Protein AF-A0AAN8UAF3-F1 (afdb_monomer)

Secondary structure (DSSP, 8-state):
-PPP--HHHHHHHHHHHHHT-TT-HHHHHHHHHHHHHHHHHHHHHHHHHHHHHHH-HHHHHHHHHHHHHHH-TTPPPPHHHHTTS-TT-S-TTS----GGGTHHHHHHHHHHHHHHHHHHHHHHHHHHHHHHHHHHHH------S---PPPBTTTBTGGGSTT-TTTHHHHHHHHS-SEEEEEETTEEEEEE--HHHHHHHHHHSHHHHHS----HHHHTTSHHHH-TTT--S---SS------PPP--

Radius of gyration: 40.62 Å; Cα contacts (8 Å, |Δi|>4): 113; chains: 1; bounding box: 78×61×96 Å

Structure (mmCIF, N/CA/C/O backbone):
data_AF-A0AAN8UAF3-F1
#
_entry.id   AF-A0AAN8UAF3-F1
#
loop_
_atom_site.group_PDB
_atom_site.id
_atom_site.type_symbol
_atom_site.label_atom_id
_atom_site.label_alt_id
_atom_site.label_comp_id
_atom_site.label_asym_id
_atom_site.label_entity_id
_atom_site.label_seq_id
_atom_site.pdbx_PDB_ins_code
_atom_site.Cartn_x
_atom_site.Cartn_y
_atom_site.Cartn_z
_atom_site.occupancy
_atom_site.B_iso_or_equiv
_atom_site.auth_seq_id
_atom_site.auth_comp_id
_atom_site.auth_asym_id
_atom_site.auth_atom_id
_atom_site.pdbx_PDB_model_num
ATOM 1 N N . MET A 1 1 ? 43.082 -20.720 -29.855 1.00 36.19 1 MET A N 1
ATOM 2 C CA . MET A 1 1 ? 41.680 -20.775 -29.401 1.00 36.19 1 MET A CA 1
ATOM 3 C C . MET A 1 1 ? 41.670 -20.261 -27.975 1.00 36.19 1 MET A C 1
ATOM 5 O O . MET A 1 1 ? 42.058 -21.000 -27.083 1.00 36.19 1 MET A O 1
ATOM 9 N N . GLY A 1 2 ? 41.412 -18.966 -27.787 1.00 46.00 2 GLY A N 1
ATOM 10 C CA . GLY A 1 2 ? 41.203 -18.402 -26.454 1.00 46.00 2 GLY A CA 1
ATOM 11 C C . GLY A 1 2 ? 39.724 -18.543 -26.127 1.00 46.00 2 GLY A C 1
ATOM 12 O O . GLY A 1 2 ? 38.902 -18.128 -26.938 1.00 46.00 2 GLY A O 1
ATOM 13 N N . GLU A 1 3 ? 39.386 -19.185 -25.011 1.00 53.12 3 GLU A N 1
ATOM 14 C CA . GLU A 1 3 ? 38.015 -19.160 -24.503 1.00 53.12 3 GLU A CA 1
ATOM 15 C C . GLU A 1 3 ? 37.634 -17.704 -24.226 1.00 53.12 3 GLU A C 1
ATOM 17 O O . GLU A 1 3 ? 38.345 -17.000 -23.504 1.00 53.12 3 GLU A O 1
ATOM 22 N N . ALA A 1 4 ? 36.533 -17.247 -24.824 1.00 60.28 4 ALA A N 1
ATOM 23 C CA . ALA A 1 4 ? 35.939 -15.967 -24.479 1.00 60.28 4 ALA A CA 1
ATOM 24 C C . ALA A 1 4 ? 35.586 -16.000 -22.986 1.00 60.28 4 ALA A C 1
ATOM 26 O O . ALA A 1 4 ? 34.808 -16.844 -22.533 1.00 60.28 4 ALA A O 1
ATOM 27 N N . VAL A 1 5 ? 36.209 -15.123 -22.201 1.00 71.31 5 VAL A N 1
ATOM 28 C CA . VAL A 1 5 ? 35.919 -15.025 -20.774 1.00 71.31 5 VAL A CA 1
ATOM 29 C C . VAL A 1 5 ? 34.556 -14.356 -20.644 1.00 71.31 5 VAL A C 1
ATOM 31 O O . VAL A 1 5 ? 34.407 -13.177 -20.941 1.00 71.31 5 VAL A O 1
ATOM 34 N N . ASP A 1 6 ? 33.557 -15.107 -20.183 1.00 75.88 6 ASP A N 1
ATOM 35 C CA . ASP A 1 6 ? 32.218 -14.600 -19.869 1.00 75.88 6 ASP A CA 1
ATOM 36 C C . ASP A 1 6 ? 32.263 -13.722 -18.602 1.00 75.88 6 ASP A C 1
ATOM 38 O O . ASP A 1 6 ? 31.909 -14.131 -17.489 1.00 75.88 6 ASP A O 1
ATOM 42 N N . ILE A 1 7 ? 32.771 -12.499 -18.777 1.00 77.31 7 ILE A N 1
ATOM 43 C CA . ILE A 1 7 ? 32.906 -11.480 -17.731 1.00 77.31 7 ILE A CA 1
ATOM 44 C C . ILE A 1 7 ? 31.521 -11.121 -17.179 1.00 77.31 7 ILE A C 1
ATOM 46 O O . ILE A 1 7 ? 31.355 -10.998 -15.965 1.00 77.31 7 ILE A O 1
ATOM 50 N N . GLY A 1 8 ? 30.513 -11.021 -18.051 1.00 75.69 8 GLY A N 1
ATOM 51 C CA . GLY A 1 8 ? 29.136 -10.704 -17.674 1.00 75.69 8 GLY A CA 1
ATOM 52 C C . GLY A 1 8 ? 28.544 -11.750 -16.732 1.00 75.69 8 GLY A C 1
ATOM 53 O O . GLY A 1 8 ? 28.091 -11.419 -15.634 1.00 75.69 8 GLY A O 1
ATOM 54 N N . GLY A 1 9 ? 28.626 -13.028 -17.095 1.00 79.94 9 GLY A N 1
ATOM 55 C CA . GLY A 1 9 ? 28.180 -14.112 -16.232 1.00 79.94 9 GLY A CA 1
ATOM 56 C C . GLY A 1 9 ? 29.029 -14.246 -14.969 1.00 79.94 9 GLY A C 1
ATOM 57 O O . GLY A 1 9 ? 28.492 -14.585 -13.917 1.00 79.94 9 GLY A O 1
ATOM 58 N N . ALA A 1 10 ? 30.334 -13.953 -15.010 1.00 82.69 10 ALA A N 1
ATOM 59 C CA . ALA A 1 10 ? 31.180 -13.948 -13.813 1.00 82.69 10 ALA A CA 1
ATOM 60 C C . ALA A 1 10 ? 30.754 -12.862 -12.810 1.00 82.69 10 ALA A C 1
ATOM 62 O O . ALA A 1 10 ? 30.617 -13.146 -11.615 1.00 82.69 10 ALA A O 1
ATOM 63 N N . ILE A 1 11 ? 30.473 -11.649 -13.289 1.00 81.81 11 ILE A N 1
ATOM 64 C CA . ILE A 1 11 ? 29.947 -10.545 -12.479 1.00 81.81 11 ILE A CA 1
ATOM 65 C C . ILE A 1 11 ? 28.562 -10.902 -11.939 1.00 81.81 11 ILE A C 1
ATOM 67 O O . ILE A 1 11 ? 28.333 -10.783 -10.737 1.00 81.81 11 ILE A O 1
ATOM 71 N N . PHE A 1 12 ? 27.668 -11.416 -12.785 1.00 81.19 12 PHE A N 1
ATOM 72 C CA . PHE A 1 12 ? 26.313 -11.795 -12.388 1.00 81.19 12 PHE A CA 1
ATOM 73 C C . PHE A 1 12 ? 26.309 -12.903 -11.327 1.00 81.19 12 PHE A C 1
ATOM 75 O O . PHE A 1 12 ? 25.653 -12.769 -10.297 1.00 81.19 12 PHE A O 1
ATOM 82 N N . ARG A 1 13 ? 27.110 -13.961 -11.510 1.00 83.00 13 ARG A N 1
ATOM 83 C CA . ARG A 1 13 ? 27.301 -15.033 -10.515 1.00 83.00 13 ARG A CA 1
ATOM 84 C C . ARG A 1 13 ? 27.842 -14.483 -9.195 1.00 83.00 13 ARG A C 1
ATOM 86 O O . ARG A 1 13 ? 27.350 -14.839 -8.127 1.00 83.00 13 ARG A O 1
ATOM 93 N N . THR A 1 14 ? 28.821 -13.582 -9.261 1.00 82.88 14 THR A N 1
ATOM 94 C CA . THR A 1 14 ? 29.396 -12.933 -8.073 1.00 82.88 14 THR A CA 1
ATOM 95 C C . THR A 1 14 ? 28.358 -12.070 -7.356 1.00 82.88 14 THR A C 1
ATOM 97 O O . THR A 1 14 ? 28.229 -12.145 -6.137 1.00 82.88 14 THR A O 1
ATOM 100 N N . MET A 1 15 ? 27.559 -11.305 -8.098 1.00 77.25 15 MET A N 1
ATOM 101 C CA . MET A 1 15 ? 26.466 -10.505 -7.551 1.00 77.25 15 MET A CA 1
ATOM 102 C C . MET A 1 15 ? 25.384 -11.378 -6.919 1.00 77.25 15 MET A C 1
ATOM 104 O O . MET A 1 15 ? 24.984 -11.096 -5.795 1.00 77.25 15 MET A O 1
ATOM 108 N N . LEU A 1 16 ? 24.959 -12.467 -7.564 1.00 81.81 16 LEU A N 1
ATOM 109 C CA . LEU A 1 16 ? 23.993 -13.407 -6.987 1.00 81.81 16 LEU A CA 1
ATOM 110 C C . LEU A 1 16 ? 24.492 -14.005 -5.665 1.00 81.81 16 LEU A C 1
ATOM 112 O O . LEU A 1 16 ? 23.736 -14.050 -4.695 1.00 81.81 16 LEU A O 1
ATOM 116 N N . ASN A 1 17 ? 25.775 -14.371 -5.594 1.00 82.50 17 ASN A N 1
ATOM 117 C CA . ASN A 1 17 ? 26.401 -14.862 -4.363 1.00 82.50 17 ASN A CA 1
ATOM 118 C C . ASN A 1 17 ? 26.431 -13.797 -3.250 1.00 82.50 17 ASN A C 1
ATOM 120 O O . ASN A 1 17 ? 26.299 -14.114 -2.066 1.00 82.50 17 ASN A O 1
ATOM 124 N N . LEU A 1 18 ? 26.587 -12.519 -3.610 1.00 79.56 18 LEU A N 1
ATOM 125 C CA . LEU A 1 18 ? 26.523 -11.408 -2.657 1.00 79.56 18 LEU A CA 1
ATOM 126 C C . LEU A 1 18 ? 25.081 -11.107 -2.220 1.00 79.56 18 LEU A C 1
ATOM 128 O O . LEU A 1 18 ? 24.850 -10.787 -1.054 1.00 79.56 18 LEU A O 1
ATOM 132 N N . LEU A 1 19 ? 24.105 -11.251 -3.120 1.00 75.31 19 LEU A N 1
ATOM 133 C CA . LEU A 1 19 ? 22.680 -11.043 -2.848 1.00 75.31 19 LEU A CA 1
ATOM 134 C C . LEU A 1 19 ? 22.075 -12.150 -1.969 1.00 75.31 19 LEU A C 1
ATOM 136 O O . LEU A 1 19 ? 21.149 -11.872 -1.199 1.00 75.31 19 LEU A O 1
ATOM 140 N N . SER A 1 20 ? 22.606 -13.377 -2.037 1.00 78.19 20 SER A N 1
ATOM 141 C CA . SER A 1 20 ? 22.193 -14.499 -1.182 1.00 78.19 20 SER A CA 1
ATOM 142 C C . SER A 1 20 ? 22.729 -14.405 0.252 1.00 78.19 20 SER A C 1
ATOM 144 O O . SER A 1 20 ? 22.223 -15.081 1.147 1.00 78.19 20 SER A O 1
ATOM 146 N N . SER A 1 21 ? 23.738 -13.566 0.502 1.00 77.19 21 SER A N 1
ATOM 147 C CA . SER A 1 21 ? 24.309 -13.367 1.836 1.00 77.19 21 SER A CA 1
ATOM 148 C C . SER A 1 21 ? 23.427 -12.450 2.696 1.00 77.19 21 SER A C 1
ATOM 150 O O . SER A 1 21 ? 23.360 -11.237 2.498 1.00 77.19 21 SER A O 1
ATOM 152 N N . GLN A 1 22 ? 22.772 -13.017 3.715 1.00 65.94 22 GLN A N 1
ATOM 153 C CA . GLN A 1 22 ? 21.869 -12.295 4.632 1.00 65.94 22 GLN A CA 1
ATOM 154 C C . GLN A 1 22 ? 22.552 -11.220 5.501 1.00 65.94 22 GLN A C 1
ATOM 156 O O . GLN A 1 22 ? 21.874 -10.419 6.142 1.00 65.94 22 GLN A O 1
ATOM 161 N N . ARG A 1 23 ? 23.890 -11.199 5.557 1.00 72.19 23 ARG A N 1
ATOM 162 C CA . ARG A 1 23 ? 24.656 -10.339 6.474 1.00 72.19 23 ARG A CA 1
ATOM 163 C C . ARG A 1 23 ? 24.968 -8.949 5.907 1.00 72.19 23 ARG A C 1
ATOM 165 O O . ARG A 1 23 ? 25.397 -8.076 6.654 1.00 72.19 23 ARG A O 1
ATOM 172 N N . THR A 1 24 ? 24.749 -8.723 4.612 1.00 71.44 24 THR A N 1
ATOM 173 C CA . THR A 1 24 ? 25.253 -7.544 3.887 1.00 71.44 24 THR A CA 1
ATOM 174 C C . THR A 1 24 ? 24.145 -6.749 3.196 1.00 71.44 24 THR A C 1
ATOM 176 O O . THR A 1 24 ? 24.251 -6.419 2.016 1.00 71.44 24 THR A O 1
ATOM 179 N N . TRP A 1 25 ? 23.089 -6.391 3.932 1.00 72.00 25 TRP A N 1
ATOM 180 C CA . TRP A 1 25 ? 21.969 -5.582 3.421 1.00 72.00 25 TRP A CA 1
ATOM 181 C C . TRP A 1 25 ? 22.411 -4.313 2.677 1.00 72.00 25 TRP A C 1
ATOM 183 O O . TRP A 1 25 ? 21.903 -4.029 1.600 1.00 72.00 25 TRP A O 1
ATOM 193 N N . GLN A 1 26 ? 23.419 -3.603 3.191 1.00 74.19 26 GLN A N 1
ATOM 194 C CA . GLN A 1 26 ? 23.964 -2.393 2.557 1.00 74.19 26 GLN A CA 1
ATOM 195 C C . GLN A 1 26 ? 24.595 -2.661 1.182 1.00 74.19 26 GLN A C 1
ATOM 197 O O . GLN A 1 26 ? 24.502 -1.836 0.281 1.00 74.19 26 GLN A O 1
ATOM 202 N N . ILE A 1 27 ? 25.240 -3.816 1.009 1.00 78.69 27 ILE A N 1
ATOM 203 C CA . ILE A 1 27 ? 25.861 -4.206 -0.265 1.00 78.69 27 ILE A CA 1
ATOM 204 C C . ILE A 1 27 ? 24.776 -4.652 -1.242 1.00 78.69 27 ILE A C 1
ATOM 206 O O . ILE A 1 27 ? 24.793 -4.256 -2.401 1.00 78.69 27 ILE A O 1
ATOM 210 N N . ARG A 1 28 ? 23.797 -5.420 -0.753 1.00 71.31 28 ARG A N 1
ATOM 211 C CA . ARG A 1 28 ? 22.649 -5.866 -1.541 1.00 71.31 28 ARG A CA 1
ATOM 212 C C . ARG A 1 28 ? 21.865 -4.693 -2.125 1.00 71.31 28 ARG A C 1
ATOM 214 O O . ARG A 1 28 ? 21.568 -4.725 -3.312 1.00 71.31 28 ARG A O 1
ATOM 221 N N . MET A 1 29 ? 21.585 -3.663 -1.327 1.00 75.56 29 MET A N 1
ATOM 222 C CA . MET A 1 29 ? 20.895 -2.465 -1.818 1.00 75.56 29 MET A CA 1
ATOM 223 C C . MET A 1 29 ? 21.725 -1.727 -2.871 1.00 75.56 29 MET A C 1
ATOM 225 O O . MET A 1 29 ? 21.220 -1.466 -3.949 1.00 75.56 29 MET A O 1
ATOM 229 N N . LYS A 1 30 ? 23.027 -1.515 -2.637 1.00 75.19 30 LYS A N 1
ATOM 230 C CA . LYS A 1 30 ? 23.908 -0.852 -3.617 1.00 75.19 30 LYS A CA 1
ATOM 231 C C . LYS A 1 30 ? 24.035 -1.604 -4.946 1.00 75.19 30 LYS A C 1
ATOM 233 O O . LYS A 1 30 ? 24.190 -0.977 -5.986 1.00 75.19 30 LYS A O 1
ATOM 238 N N . ILE A 1 31 ? 24.007 -2.938 -4.913 1.00 80.62 31 ILE A N 1
ATOM 239 C CA . ILE A 1 31 ? 24.018 -3.767 -6.125 1.00 80.62 31 ILE A CA 1
ATOM 240 C C . ILE A 1 31 ? 22.696 -3.615 -6.879 1.00 80.62 31 ILE A C 1
ATOM 242 O O . ILE A 1 31 ? 22.720 -3.429 -8.091 1.00 80.62 31 ILE A O 1
ATOM 246 N N . LEU A 1 32 ? 21.562 -3.672 -6.175 1.00 71.69 32 LEU A N 1
ATOM 247 C CA . LEU A 1 32 ? 20.246 -3.476 -6.785 1.00 71.69 32 LEU A CA 1
ATOM 248 C C . LEU A 1 32 ? 20.115 -2.072 -7.389 1.00 71.69 32 LEU A C 1
ATOM 250 O O . LEU A 1 32 ? 19.701 -1.967 -8.536 1.00 71.69 32 LEU A O 1
ATOM 254 N N . ASP A 1 33 ? 20.575 -1.035 -6.687 1.00 72.44 33 ASP A N 1
ATOM 255 C CA . ASP A 1 33 ? 20.575 0.347 -7.183 1.00 72.44 33 ASP A CA 1
ATOM 256 C C . ASP A 1 33 ? 21.420 0.507 -8.462 1.00 72.44 33 ASP A C 1
ATOM 258 O O . ASP A 1 33 ? 21.032 1.227 -9.377 1.00 72.44 33 ASP A O 1
ATOM 262 N N . LEU A 1 34 ? 22.572 -0.173 -8.559 1.00 79.62 34 LEU A N 1
ATOM 263 C CA . LEU A 1 34 ? 23.411 -0.154 -9.764 1.00 79.62 34 LEU A CA 1
ATOM 264 C C . LEU A 1 34 ? 22.709 -0.812 -10.962 1.00 79.62 34 LEU A C 1
ATOM 266 O O . LEU A 1 34 ? 22.815 -0.310 -12.081 1.00 79.62 34 LEU A O 1
ATOM 270 N N . PHE A 1 35 ? 22.008 -1.928 -10.738 1.00 75.12 35 PHE A N 1
ATOM 271 C CA . PHE A 1 35 ? 21.238 -2.597 -11.788 1.00 75.12 35 PHE A CA 1
ATOM 272 C C . PHE A 1 35 ? 20.050 -1.763 -12.244 1.00 75.12 35 PHE A C 1
ATOM 274 O O . PHE A 1 35 ? 19.835 -1.649 -13.446 1.00 75.12 35 PHE A O 1
ATOM 281 N N . ASP A 1 36 ? 19.313 -1.176 -11.309 1.00 66.12 36 ASP A N 1
ATOM 282 C CA . ASP A 1 36 ? 18.156 -0.329 -11.597 1.00 66.12 36 ASP A CA 1
ATOM 283 C C . ASP A 1 36 ? 18.593 0.895 -12.419 1.00 66.12 36 ASP A C 1
ATOM 285 O O . ASP A 1 36 ? 18.136 1.113 -13.542 1.00 66.12 36 ASP A O 1
ATOM 289 N N . ALA A 1 37 ? 19.639 1.591 -11.953 1.00 74.19 37 ALA A N 1
ATOM 290 C CA . ALA A 1 37 ? 20.222 2.732 -12.656 1.00 74.19 37 ALA A CA 1
ATOM 291 C C . ALA A 1 37 ? 20.773 2.372 -14.051 1.00 74.19 37 ALA A C 1
ATOM 293 O O . ALA A 1 37 ? 20.678 3.166 -14.994 1.00 74.19 37 ALA A O 1
ATOM 294 N N . GLY A 1 38 ? 21.370 1.187 -14.203 1.00 72.25 38 GLY A N 1
ATOM 295 C CA . GLY A 1 38 ? 21.891 0.706 -15.484 1.00 72.25 38 GLY A CA 1
ATOM 296 C C . GLY A 1 38 ? 20.797 0.261 -16.458 1.00 72.25 38 GLY A C 1
ATOM 297 O O . GLY A 1 38 ? 20.897 0.522 -17.658 1.00 72.25 38 GLY A O 1
ATOM 298 N N . THR A 1 39 ? 19.742 -0.382 -15.959 1.00 73.88 39 THR A N 1
ATOM 299 C CA . THR A 1 39 ? 18.677 -0.966 -16.787 1.00 73.88 39 THR A CA 1
ATOM 300 C C . THR A 1 39 ? 17.802 0.124 -17.389 1.00 73.88 39 THR A C 1
ATOM 302 O O . THR A 1 39 ? 17.653 0.167 -18.608 1.00 73.88 39 THR A O 1
ATOM 305 N N . ASP A 1 40 ? 17.326 1.068 -16.577 1.00 69.12 40 ASP A N 1
ATOM 306 C CA . ASP A 1 40 ? 16.457 2.153 -17.051 1.00 69.12 40 ASP A CA 1
ATOM 307 C C . ASP A 1 40 ? 17.169 3.069 -18.047 1.00 69.12 40 ASP A C 1
ATOM 309 O O . ASP A 1 40 ? 16.602 3.545 -19.038 1.00 69.12 40 ASP A O 1
ATOM 313 N N . SER A 1 41 ? 18.457 3.318 -17.801 1.00 73.81 41 SER A N 1
ATOM 314 C CA . SER A 1 41 ? 19.249 4.165 -18.680 1.00 73.81 41 SER A CA 1
ATOM 315 C C . SER A 1 41 ? 19.585 3.470 -20.001 1.00 73.81 41 SER A C 1
ATOM 317 O O . SER A 1 41 ? 19.569 4.142 -21.032 1.00 73.81 41 SER A O 1
ATOM 319 N N . SER A 1 42 ? 19.861 2.164 -20.011 1.00 78.62 42 SER A N 1
ATOM 320 C CA . SER A 1 42 ? 20.184 1.420 -21.237 1.00 78.62 42 SER A CA 1
ATOM 321 C C . SER A 1 42 ? 18.955 1.146 -22.108 1.00 78.62 42 SER A C 1
ATOM 323 O O . SER A 1 42 ? 19.019 1.404 -23.313 1.00 78.62 42 SER A O 1
ATOM 325 N N . SER A 1 43 ? 17.826 0.730 -21.519 1.00 75.25 43 SER A N 1
ATOM 326 C CA . SER A 1 43 ? 16.568 0.482 -22.244 1.00 75.25 43 SER A CA 1
ATOM 327 C C . SER A 1 43 ? 16.104 1.730 -22.995 1.00 75.25 43 SER A C 1
ATOM 329 O O . SER A 1 43 ? 15.879 1.688 -24.204 1.00 75.25 43 SER A O 1
ATOM 331 N N . SER A 1 44 ? 16.115 2.875 -22.309 1.00 67.94 44 SER A N 1
ATOM 332 C CA . SER A 1 44 ? 15.757 4.167 -22.887 1.00 67.94 44 SER A CA 1
ATOM 333 C C . SER A 1 44 ? 16.635 4.537 -24.088 1.00 67.94 44 SER A C 1
ATOM 335 O O . SER A 1 44 ? 16.143 5.130 -25.044 1.00 67.94 44 SER A O 1
ATOM 337 N N . VAL A 1 45 ? 17.940 4.222 -24.070 1.00 74.12 45 VAL A N 1
ATOM 338 C CA . VAL A 1 45 ? 18.828 4.524 -25.215 1.00 74.12 45 VAL A CA 1
ATOM 339 C C . VAL A 1 45 ? 18.370 3.762 -26.439 1.00 74.12 45 VAL A C 1
ATOM 341 O O . VAL A 1 45 ? 18.225 4.354 -27.503 1.00 74.12 45 VAL A O 1
ATOM 344 N N . VAL A 1 46 ? 18.156 2.458 -26.275 1.00 79.75 46 VAL A N 1
ATOM 345 C CA . VAL A 1 46 ? 17.800 1.564 -27.373 1.00 79.75 46 VAL A CA 1
ATOM 346 C C . VAL A 1 46 ? 16.427 1.932 -27.918 1.00 79.75 46 VAL A C 1
ATOM 348 O O . VAL A 1 46 ? 16.269 2.022 -29.131 1.00 79.75 46 VAL A O 1
ATOM 351 N N . GLU A 1 47 ? 15.456 2.229 -27.053 1.00 75.56 47 GLU A N 1
ATOM 352 C CA . GLU A 1 47 ? 14.130 2.685 -27.473 1.00 75.56 47 GLU A CA 1
ATOM 353 C C . GLU A 1 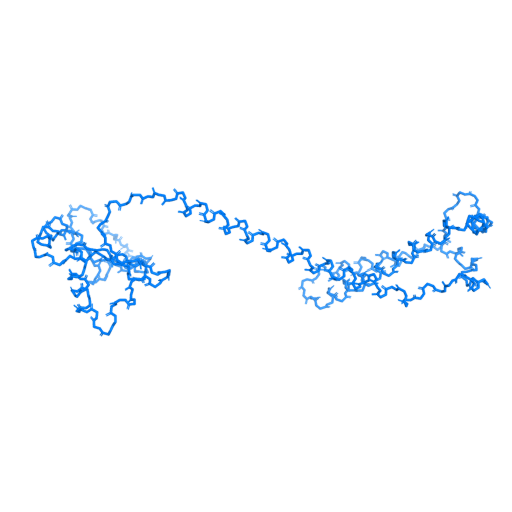47 ? 14.205 3.976 -28.294 1.00 75.56 47 GLU A C 1
ATOM 355 O O . GLU A 1 47 ? 13.678 4.044 -29.406 1.00 75.56 47 GLU A O 1
ATOM 360 N N . TRP A 1 48 ? 14.909 4.996 -27.798 1.00 75.38 48 TRP A N 1
ATOM 361 C CA . TRP A 1 48 ? 15.049 6.254 -28.527 1.00 75.38 48 TRP A CA 1
ATOM 362 C C . TRP A 1 48 ? 15.832 6.084 -29.830 1.00 75.38 48 TRP A C 1
ATOM 364 O O . TRP A 1 48 ? 15.378 6.574 -30.864 1.00 75.38 48 TRP A O 1
ATOM 374 N N . ALA A 1 49 ? 16.938 5.339 -29.812 1.00 78.50 49 ALA A N 1
ATOM 375 C CA . ALA A 1 49 ? 17.712 5.021 -31.009 1.00 78.50 49 ALA A CA 1
ATOM 376 C C . ALA A 1 49 ? 16.842 4.315 -32.055 1.00 78.50 49 ALA A C 1
ATOM 378 O O . ALA A 1 49 ? 16.806 4.723 -33.214 1.00 78.50 49 ALA A O 1
ATOM 379 N N . MET A 1 50 ? 16.066 3.313 -31.637 1.00 82.12 50 MET A N 1
ATOM 380 C CA . MET A 1 50 ? 15.189 2.570 -32.532 1.00 82.12 50 MET A CA 1
ATOM 381 C C . MET A 1 50 ? 14.075 3.459 -33.092 1.00 82.12 50 MET A C 1
ATOM 383 O O . MET A 1 50 ? 13.800 3.418 -34.288 1.00 82.12 50 MET A O 1
ATOM 387 N N . THR A 1 51 ? 13.457 4.315 -32.272 1.00 80.19 51 THR A N 1
ATOM 388 C CA . THR A 1 51 ? 12.426 5.247 -32.765 1.00 80.19 51 THR A CA 1
ATOM 389 C C . THR A 1 51 ? 12.975 6.286 -33.744 1.00 80.19 51 THR A C 1
ATOM 391 O O . THR A 1 51 ? 12.266 6.667 -34.676 1.00 80.19 51 THR A O 1
ATOM 394 N N . GLU A 1 52 ? 14.213 6.750 -33.567 1.00 81.38 52 GLU A N 1
ATOM 395 C CA . GLU A 1 52 ? 14.856 7.701 -34.478 1.00 81.38 52 GLU A CA 1
ATOM 396 C C . GLU A 1 52 ? 15.230 7.028 -35.804 1.00 81.38 52 GLU A C 1
ATOM 398 O O . GLU A 1 52 ? 14.906 7.556 -36.869 1.00 81.38 52 GLU A O 1
ATOM 403 N N . LEU A 1 53 ? 15.771 5.808 -35.752 1.00 83.56 53 LEU A N 1
ATOM 404 C CA . LEU A 1 53 ? 16.046 5.003 -36.943 1.00 83.56 53 LEU A CA 1
ATOM 405 C C . LEU A 1 53 ? 14.767 4.653 -37.721 1.00 83.56 53 LEU A C 1
ATOM 407 O O . LEU A 1 53 ? 14.757 4.713 -38.948 1.00 83.56 53 LEU A O 1
ATOM 411 N N . LEU A 1 54 ? 13.661 4.346 -37.033 1.00 85.56 54 LEU A N 1
ATOM 412 C CA . LEU A 1 54 ? 12.367 4.077 -37.676 1.00 85.56 54 LEU A CA 1
ATOM 413 C C . LEU A 1 54 ? 11.781 5.310 -38.381 1.00 85.56 54 LEU A C 1
ATOM 415 O O . LEU A 1 54 ? 11.046 5.165 -39.357 1.00 85.56 54 LEU A O 1
ATOM 419 N N . LYS A 1 55 ? 12.102 6.522 -37.914 1.00 85.25 55 LYS A N 1
ATOM 420 C CA . LYS A 1 55 ? 11.688 7.774 -38.568 1.00 85.25 55 LYS A CA 1
ATOM 421 C C . LYS A 1 55 ? 12.536 8.113 -39.795 1.00 85.25 55 LYS A C 1
ATOM 423 O O . LYS A 1 55 ? 12.070 8.869 -40.644 1.00 85.25 55 LYS A O 1
ATOM 428 N N . ALA A 1 56 ? 13.744 7.560 -39.901 1.00 86.31 56 ALA A N 1
ATOM 429 C CA . ALA A 1 56 ? 14.691 7.817 -40.981 1.00 86.31 56 ALA A CA 1
ATOM 430 C C . ALA A 1 56 ? 15.054 6.514 -41.728 1.00 86.31 56 ALA A C 1
ATOM 432 O O . ALA A 1 56 ? 16.124 5.940 -41.503 1.00 86.31 56 ALA A O 1
ATOM 433 N N . PRO A 1 57 ? 14.201 6.043 -42.662 1.00 87.50 57 PRO A N 1
ATOM 434 C CA . PRO A 1 57 ? 14.397 4.756 -43.337 1.00 87.50 57 PRO A CA 1
ATOM 435 C C . PRO A 1 57 ? 15.693 4.683 -44.161 1.00 87.50 57 PRO A C 1
ATOM 437 O O . PRO A 1 57 ? 16.259 3.602 -44.312 1.00 87.50 57 PRO A O 1
ATOM 440 N N . GLU A 1 58 ? 16.187 5.815 -44.666 1.00 86.44 58 GLU A N 1
ATOM 441 C CA . GLU A 1 58 ? 17.456 5.883 -45.405 1.00 86.44 58 GLU A CA 1
ATOM 442 C C . GLU A 1 58 ? 18.670 5.599 -44.505 1.00 86.44 58 GLU A C 1
ATOM 444 O O . GLU A 1 58 ? 19.582 4.873 -44.901 1.00 86.44 58 GLU A O 1
ATOM 449 N N . ILE A 1 59 ? 18.650 6.091 -43.261 1.00 83.69 59 ILE A N 1
ATOM 450 C CA . ILE A 1 59 ? 19.716 5.847 -42.280 1.00 83.69 59 ILE A CA 1
ATOM 451 C C . ILE A 1 59 ? 19.687 4.380 -41.837 1.00 83.69 59 ILE A C 1
ATOM 453 O O . ILE A 1 59 ? 20.731 3.734 -41.800 1.00 83.69 59 ILE A O 1
ATOM 457 N N . MET A 1 60 ? 18.498 3.816 -41.590 1.00 84.00 60 MET A N 1
ATOM 458 C CA . MET A 1 60 ? 18.345 2.399 -41.231 1.00 84.00 60 MET A CA 1
ATOM 459 C C . MET A 1 60 ? 18.941 1.462 -42.296 1.00 84.00 60 MET A C 1
ATOM 461 O O . MET A 1 60 ? 19.669 0.532 -41.955 1.00 84.00 60 MET A O 1
ATOM 465 N N . LYS A 1 61 ? 18.684 1.719 -43.587 1.00 86.81 61 LYS A N 1
ATOM 466 C CA . LYS A 1 61 ? 19.248 0.918 -44.690 1.00 86.81 61 LYS A CA 1
ATOM 467 C C . LYS A 1 61 ? 20.772 1.006 -44.750 1.00 86.81 61 LYS A C 1
ATOM 469 O O . LYS A 1 61 ? 21.425 -0.009 -44.980 1.00 86.81 61 LYS A O 1
ATOM 474 N N . ARG A 1 62 ? 21.336 2.199 -44.536 1.00 84.00 62 ARG A N 1
ATOM 475 C CA . ARG A 1 62 ? 22.790 2.407 -44.493 1.00 84.00 62 ARG A CA 1
ATOM 476 C C . ARG A 1 62 ? 23.427 1.634 -43.338 1.00 84.00 62 ARG A C 1
ATOM 478 O O . ARG A 1 62 ? 24.373 0.893 -43.571 1.00 84.00 62 ARG A O 1
ATOM 485 N N . VAL A 1 63 ? 22.859 1.734 -42.136 1.00 83.38 63 VAL A N 1
ATOM 486 C CA . VAL A 1 63 ? 23.331 1.010 -40.942 1.00 83.38 63 VAL A CA 1
ATOM 487 C C . VAL A 1 63 ? 23.275 -0.505 -41.155 1.00 83.38 63 VAL A C 1
ATOM 489 O O . VAL A 1 63 ? 24.234 -1.207 -40.848 1.00 83.38 63 VAL A O 1
ATOM 492 N N . GLN A 1 64 ? 22.189 -1.022 -41.735 1.00 85.38 64 GLN A N 1
ATOM 493 C CA . GLN A 1 64 ? 22.080 -2.444 -42.076 1.00 85.38 64 GLN A CA 1
ATOM 494 C C . GLN A 1 64 ? 23.128 -2.882 -43.109 1.00 85.38 64 GLN A C 1
ATOM 496 O O . GLN A 1 64 ? 23.720 -3.947 -42.952 1.00 85.38 64 GLN A O 1
ATOM 501 N N . ALA A 1 65 ? 23.390 -2.073 -44.140 1.00 85.69 65 ALA A N 1
ATOM 502 C CA . ALA A 1 65 ? 24.410 -2.374 -45.146 1.00 85.69 65 ALA A CA 1
ATOM 503 C C . ALA A 1 65 ? 25.831 -2.383 -44.553 1.00 85.69 65 ALA A C 1
ATOM 505 O O . ALA A 1 65 ? 26.612 -3.282 -44.861 1.00 85.69 65 ALA A O 1
ATOM 506 N N . GLU A 1 66 ? 26.148 -1.429 -43.672 1.00 83.88 66 GLU A N 1
ATOM 507 C CA . GLU A 1 66 ? 27.428 -1.366 -42.954 1.00 83.88 66 GLU A CA 1
ATOM 508 C C . GLU A 1 66 ? 27.605 -2.578 -42.019 1.00 83.88 66 GLU A C 1
ATOM 510 O O . GLU A 1 66 ? 28.661 -3.211 -42.018 1.00 83.88 66 GLU A O 1
ATOM 515 N N . LEU A 1 67 ? 26.553 -2.982 -41.297 1.00 82.88 67 LEU A N 1
ATOM 516 C CA . LEU A 1 67 ? 26.558 -4.190 -40.461 1.00 82.88 67 LEU A CA 1
ATOM 517 C C . LEU A 1 67 ? 26.807 -5.466 -41.277 1.00 82.88 67 LEU A C 1
ATOM 519 O O . LEU A 1 67 ? 27.659 -6.272 -40.907 1.00 82.88 67 LEU A O 1
ATOM 523 N N . VAL A 1 68 ? 26.112 -5.636 -42.407 1.00 85.25 68 VAL A N 1
ATOM 524 C CA . VAL A 1 68 ? 26.301 -6.792 -43.304 1.00 85.25 68 VAL A CA 1
ATOM 525 C C . VAL A 1 68 ? 27.713 -6.810 -43.897 1.00 85.25 68 VAL A C 1
ATOM 527 O O . VAL A 1 68 ? 28.298 -7.882 -44.046 1.00 85.25 68 VAL A O 1
ATOM 530 N N . GLN A 1 69 ? 28.296 -5.644 -44.189 1.00 84.44 69 GLN A N 1
ATOM 531 C CA . GLN A 1 69 ? 29.667 -5.542 -44.691 1.00 84.44 69 GLN A CA 1
ATOM 532 C C . GLN A 1 69 ? 30.711 -5.973 -43.649 1.00 84.44 69 GLN A C 1
ATOM 534 O O . GLN A 1 69 ? 31.720 -6.582 -44.012 1.00 84.44 69 GLN A O 1
ATOM 539 N N . VAL A 1 70 ? 30.502 -5.642 -42.371 1.00 81.44 70 VAL A N 1
ATOM 540 C CA . VAL A 1 70 ? 31.477 -5.930 -41.308 1.00 81.44 70 VAL A CA 1
ATOM 541 C C . VAL A 1 70 ? 31.354 -7.363 -40.787 1.00 81.44 70 VAL A C 1
ATOM 543 O O . VAL A 1 70 ? 32.386 -8.024 -40.649 1.00 81.44 70 VAL A O 1
ATOM 546 N N . LEU A 1 71 ? 30.125 -7.830 -40.539 1.00 81.19 71 LEU A N 1
ATOM 547 C CA . LEU A 1 71 ? 29.825 -9.115 -39.891 1.00 81.19 71 LEU A CA 1
ATOM 548 C C . LEU A 1 71 ? 29.623 -10.268 -40.892 1.00 81.19 71 LEU A C 1
ATOM 550 O O . LEU A 1 71 ? 29.861 -11.432 -40.568 1.00 81.19 71 LEU A O 1
ATOM 554 N N . GLY A 1 72 ? 29.218 -9.965 -42.128 1.00 77.56 72 GLY A N 1
ATOM 555 C CA . GLY A 1 72 ? 28.761 -10.963 -43.096 1.00 77.56 72 GLY A CA 1
ATOM 556 C C . GLY A 1 72 ? 27.291 -11.350 -42.895 1.00 77.56 72 GLY A C 1
ATOM 557 O O . GLY A 1 72 ? 26.721 -11.228 -41.811 1.00 77.56 72 GLY A O 1
ATOM 558 N N . GLU A 1 73 ? 26.643 -11.794 -43.970 1.00 78.00 73 GLU A N 1
ATOM 559 C CA . GLU A 1 73 ? 25.206 -12.081 -43.980 1.00 78.00 73 GLU A CA 1
ATOM 560 C C . GLU A 1 73 ? 24.865 -13.295 -43.095 1.00 78.00 73 GLU A C 1
ATOM 562 O O . GLU A 1 73 ? 25.338 -14.404 -43.333 1.00 78.00 73 GLU A O 1
ATOM 567 N N . GLY A 1 74 ? 24.038 -13.084 -42.064 1.00 74.06 74 GLY A N 1
ATOM 568 C CA . GLY A 1 74 ? 23.559 -14.145 -41.167 1.00 74.06 74 GLY A CA 1
ATOM 569 C C . GLY A 1 74 ? 24.498 -14.525 -40.016 1.00 74.06 74 GLY A C 1
ATOM 570 O O . GLY A 1 74 ? 24.152 -15.413 -39.236 1.00 74.06 74 GLY A O 1
ATOM 571 N N . ASN A 1 75 ? 25.644 -13.856 -39.872 1.00 76.81 75 ASN A N 1
ATOM 572 C CA . ASN A 1 75 ? 26.567 -14.099 -38.766 1.00 76.81 75 ASN A CA 1
ATOM 573 C C . ASN A 1 75 ? 26.167 -13.316 -37.508 1.00 76.81 75 ASN A C 1
ATOM 575 O O . ASN A 1 75 ? 25.650 -12.200 -37.581 1.00 76.81 75 ASN A O 1
ATOM 579 N N . ALA A 1 76 ? 26.415 -13.918 -36.343 1.00 74.75 76 ALA A N 1
ATOM 580 C CA . ALA A 1 76 ? 26.261 -13.248 -35.059 1.00 74.75 76 ALA A CA 1
ATOM 581 C C . ALA A 1 76 ? 27.459 -12.328 -34.791 1.00 74.75 76 ALA A C 1
ATOM 583 O O . ALA A 1 76 ? 28.563 -12.582 -35.259 1.00 74.75 76 ALA A O 1
ATOM 584 N N . MET A 1 77 ? 27.223 -11.271 -34.021 1.00 73.00 77 MET A N 1
ATOM 585 C CA . MET A 1 77 ? 28.257 -10.319 -33.632 1.00 73.00 77 MET A CA 1
ATOM 586 C C . MET A 1 77 ? 29.166 -10.929 -32.560 1.00 73.00 77 MET A C 1
ATOM 588 O O . MET A 1 77 ? 28.670 -11.362 -31.517 1.00 73.00 77 MET A O 1
ATOM 592 N N . GLU A 1 78 ? 30.476 -10.959 -32.807 1.00 79.12 78 GLU A N 1
ATOM 593 C CA . GLU A 1 78 ? 31.478 -11.375 -31.822 1.00 79.12 78 GLU A CA 1
ATOM 594 C C . GLU A 1 78 ? 32.198 -10.162 -31.211 1.00 79.12 78 GLU A C 1
ATOM 596 O O . GLU A 1 78 ? 32.284 -9.090 -31.807 1.00 79.12 78 GLU A O 1
ATOM 601 N N . GLU A 1 79 ? 32.758 -10.322 -30.008 1.00 69.88 79 GLU A N 1
ATOM 602 C CA . GLU A 1 79 ? 33.462 -9.246 -29.284 1.00 69.88 79 GLU A CA 1
ATOM 603 C C . GLU A 1 79 ? 34.662 -8.686 -30.074 1.00 69.88 79 GLU A C 1
ATOM 605 O O . GLU A 1 79 ? 35.007 -7.512 -29.957 1.00 69.88 79 GLU A O 1
ATOM 610 N N . ALA A 1 80 ? 35.273 -9.501 -30.940 1.00 73.38 80 ALA A N 1
ATOM 611 C CA . ALA A 1 80 ? 36.351 -9.063 -31.822 1.00 73.38 80 ALA A CA 1
ATOM 612 C C . ALA A 1 80 ? 35.878 -8.075 -32.909 1.00 73.38 80 ALA A C 1
ATOM 614 O O . ALA A 1 80 ? 36.655 -7.208 -33.326 1.00 73.38 80 ALA A O 1
ATOM 615 N N . ASP A 1 81 ? 34.616 -8.168 -33.338 1.00 74.56 81 ASP A N 1
ATOM 616 C CA . ASP A 1 81 ? 34.045 -7.330 -34.398 1.00 74.56 81 ASP A CA 1
ATOM 617 C C . ASP A 1 81 ? 33.751 -5.903 -33.926 1.00 74.56 81 ASP A C 1
ATOM 619 O O . ASP A 1 81 ? 33.729 -4.979 -34.741 1.00 74.56 81 ASP A O 1
ATOM 623 N N . ASP A 1 82 ? 33.608 -5.695 -32.613 1.00 69.19 82 ASP A N 1
ATOM 624 C CA . ASP A 1 82 ? 33.377 -4.376 -32.009 1.00 69.19 82 ASP A CA 1
ATOM 625 C C . ASP A 1 82 ? 34.513 -3.396 -32.344 1.00 69.19 82 ASP A C 1
ATOM 627 O O . ASP A 1 82 ? 34.288 -2.240 -32.693 1.00 69.19 82 ASP A O 1
ATOM 631 N N . SER A 1 83 ? 35.754 -3.894 -32.376 1.00 72.62 83 SER A N 1
ATOM 632 C CA . SER A 1 83 ? 36.932 -3.099 -32.749 1.00 72.62 83 SER A CA 1
ATOM 633 C C . SER A 1 83 ? 36.967 -2.672 -34.225 1.00 72.62 83 SER A C 1
ATOM 635 O O . SER A 1 83 ? 37.734 -1.780 -34.597 1.00 72.62 83 SER A O 1
ATOM 637 N N . LYS A 1 84 ? 36.151 -3.311 -35.071 1.00 73.38 84 LYS A N 1
ATOM 638 C CA . LYS A 1 84 ? 36.077 -3.095 -36.522 1.00 73.38 84 LYS A CA 1
ATOM 639 C C . LYS A 1 84 ? 34.910 -2.182 -36.919 1.00 73.38 84 LYS A C 1
ATOM 641 O O . LYS A 1 84 ? 34.877 -1.703 -38.052 1.00 73.38 84 LYS A O 1
ATOM 646 N N . LEU A 1 85 ? 33.982 -1.927 -35.996 1.00 70.44 85 LEU A N 1
ATOM 647 C CA . LEU A 1 85 ? 32.862 -1.002 -36.149 1.00 70.44 85 LEU A CA 1
ATOM 648 C C . LEU A 1 85 ? 33.280 0.413 -35.717 1.00 70.44 85 LEU A C 1
ATOM 650 O O . LEU A 1 85 ? 33.781 0.623 -34.613 1.00 70.44 85 LEU A O 1
ATOM 654 N N . ASP A 1 86 ? 33.045 1.418 -36.567 1.00 67.38 86 ASP A N 1
ATOM 655 C CA . ASP A 1 86 ? 33.229 2.824 -36.176 1.00 67.38 86 ASP A CA 1
ATOM 656 C C . ASP A 1 86 ? 32.022 3.311 -35.363 1.00 67.38 86 ASP A C 1
ATOM 658 O O . ASP A 1 86 ? 31.117 3.978 -35.860 1.00 67.38 86 ASP A O 1
ATOM 662 N N . VAL A 1 87 ? 32.005 2.973 -34.073 1.00 63.78 87 VAL A N 1
ATOM 663 C CA . VAL A 1 87 ? 30.939 3.367 -33.134 1.00 63.78 87 VAL A CA 1
ATOM 664 C C . VAL A 1 87 ? 30.926 4.870 -32.813 1.00 63.78 87 VAL A C 1
ATOM 666 O O . VAL A 1 87 ? 30.027 5.344 -32.119 1.00 63.78 87 VAL A O 1
ATOM 669 N N . ARG A 1 88 ? 31.920 5.644 -33.284 1.00 57.44 88 ARG A N 1
ATOM 670 C CA . ARG A 1 88 ? 32.082 7.067 -32.938 1.00 57.44 88 ARG A CA 1
ATOM 671 C C . ARG A 1 88 ? 31.310 8.045 -33.819 1.00 57.44 88 ARG A C 1
ATOM 673 O O . ARG A 1 88 ? 31.401 9.232 -33.536 1.00 57.44 88 ARG A O 1
ATOM 680 N N . GLY A 1 89 ? 30.528 7.569 -34.793 1.00 57.34 89 GLY A N 1
ATOM 681 C CA . GLY A 1 89 ? 29.531 8.355 -35.531 1.00 57.34 89 GLY A CA 1
ATOM 682 C C . GLY A 1 89 ? 30.064 9.683 -36.086 1.00 57.34 89 GLY A C 1
ATOM 683 O O . GLY A 1 89 ? 30.008 10.712 -35.422 1.00 57.34 89 GLY A O 1
ATOM 684 N N . GLN A 1 90 ? 30.545 9.687 -37.329 1.00 52.53 90 GLN A N 1
ATOM 685 C CA . GLN A 1 90 ? 31.065 10.902 -37.984 1.00 52.53 90 GLN A CA 1
ATOM 686 C C . GLN A 1 90 ? 29.973 11.960 -38.265 1.00 52.53 90 GLN A C 1
ATOM 688 O O . GLN A 1 90 ? 30.288 13.131 -38.478 1.00 52.53 90 GLN A O 1
ATOM 693 N N . ASP A 1 91 ? 28.699 11.561 -38.197 1.00 52.91 91 ASP A N 1
ATOM 694 C CA . ASP A 1 91 ? 27.527 12.411 -38.391 1.00 52.91 91 ASP A CA 1
ATOM 695 C C . ASP A 1 91 ? 26.955 12.870 -37.031 1.00 52.91 91 ASP A C 1
ATOM 697 O O . ASP A 1 91 ? 26.111 12.213 -36.421 1.00 52.91 91 ASP A O 1
ATOM 701 N N . PHE A 1 92 ? 27.382 14.052 -36.565 1.00 50.50 92 PHE A N 1
ATOM 702 C CA . PHE A 1 92 ? 26.880 14.721 -35.345 1.00 50.50 92 PHE A CA 1
ATOM 703 C C . PHE A 1 92 ? 25.390 15.132 -35.408 1.00 50.50 92 PHE A C 1
ATOM 705 O O . PHE A 1 92 ? 24.877 15.766 -34.482 1.00 50.50 92 PHE A O 1
ATOM 712 N N . GLU A 1 93 ? 24.692 14.811 -36.499 1.00 48.94 93 GLU A N 1
ATOM 713 C CA . GLU A 1 93 ? 23.257 15.054 -36.663 1.00 48.94 93 GLU A CA 1
ATOM 714 C C . GLU A 1 93 ? 22.408 14.047 -35.862 1.00 48.94 93 GLU A C 1
ATOM 716 O O . GLU A 1 93 ? 21.303 14.383 -35.425 1.00 48.94 93 GLU A O 1
ATOM 721 N N . LEU A 1 94 ? 22.959 12.861 -35.549 1.00 53.69 94 LEU A N 1
ATOM 722 C CA . LEU A 1 94 ? 22.438 12.014 -34.475 1.00 53.69 94 LEU A CA 1
ATOM 723 C C . LEU A 1 94 ? 22.830 12.653 -33.143 1.00 53.69 94 LEU A C 1
ATOM 725 O O . LEU A 1 94 ? 23.966 12.554 -32.673 1.00 53.69 94 LEU A O 1
ATOM 729 N N . ARG A 1 95 ? 21.879 13.370 -32.542 1.00 53.91 95 ARG A N 1
ATOM 730 C CA . ARG A 1 95 ? 22.093 14.043 -31.259 1.00 53.91 95 ARG A CA 1
ATOM 731 C C . ARG A 1 95 ? 22.636 13.034 -30.250 1.00 53.91 95 ARG A C 1
ATOM 733 O O . ARG A 1 95 ? 22.036 11.969 -30.104 1.00 53.91 95 ARG A O 1
ATOM 740 N N . PRO A 1 96 ? 23.712 13.369 -29.513 1.00 50.91 96 PRO A N 1
ATOM 741 C CA . PRO A 1 96 ? 24.267 12.457 -28.533 1.00 50.91 96 PRO A CA 1
ATOM 742 C C . PRO A 1 96 ? 23.137 12.051 -27.597 1.00 50.91 96 PRO A C 1
ATOM 744 O O . PRO A 1 96 ? 22.391 12.914 -27.119 1.00 50.91 96 PRO A O 1
ATOM 747 N N . PHE A 1 97 ? 23.009 10.748 -27.346 1.00 55.66 97 PHE A N 1
ATOM 748 C CA . PHE A 1 97 ? 22.045 10.135 -26.429 1.00 55.66 97 PHE A CA 1
ATOM 749 C C . PHE A 1 97 ? 22.273 10.573 -24.964 1.00 55.66 97 PHE A C 1
ATOM 751 O O . PHE A 1 97 ? 22.095 9.795 -24.033 1.00 55.66 97 PHE A O 1
ATOM 758 N N . GLY A 1 98 ? 22.716 11.806 -24.721 1.00 50.91 98 GLY A N 1
ATOM 759 C CA . GLY A 1 98 ? 23.039 12.361 -23.425 1.00 50.91 98 GLY A CA 1
ATOM 760 C C . GLY A 1 98 ? 21.822 12.406 -22.508 1.00 50.91 98 GLY A C 1
ATOM 761 O O . GLY A 1 98 ? 20.692 12.676 -22.920 1.00 50.91 98 GLY A O 1
ATOM 762 N N . ALA A 1 99 ? 22.088 12.173 -21.225 1.00 49.94 99 ALA A N 1
ATOM 763 C CA . ALA A 1 99 ? 21.122 12.078 -20.134 1.00 49.94 99 ALA A CA 1
ATOM 764 C C . ALA A 1 99 ? 20.155 13.277 -19.989 1.00 49.94 99 ALA A C 1
ATOM 766 O O . ALA A 1 99 ? 19.145 13.170 -19.297 1.00 49.94 99 ALA A O 1
ATOM 767 N N . GLY A 1 100 ? 20.409 14.405 -20.663 1.00 50.78 100 GLY A N 1
ATOM 768 C CA . GLY A 1 100 ? 19.635 15.644 -20.539 1.00 50.78 100 GLY A CA 1
ATOM 769 C C . GLY A 1 100 ? 18.159 15.553 -20.951 1.00 50.78 100 GLY A C 1
ATOM 770 O O . GLY A 1 100 ? 17.348 16.302 -20.419 1.00 50.78 100 GLY A O 1
ATOM 771 N N . ARG A 1 101 ? 17.769 14.621 -21.837 1.00 53.41 101 ARG A N 1
ATOM 772 C CA . ARG A 1 101 ? 16.342 14.360 -22.150 1.00 53.41 101 ARG A CA 1
ATOM 773 C C . ARG A 1 101 ? 15.687 13.291 -21.271 1.00 53.41 101 ARG A C 1
ATOM 775 O O . ARG A 1 101 ? 14.475 13.124 -21.337 1.00 53.41 101 ARG A O 1
ATOM 782 N N . ARG A 1 102 ? 16.463 12.587 -20.441 1.00 54.81 102 ARG A N 1
ATOM 783 C CA . ARG A 1 102 ? 16.010 11.419 -19.662 1.00 54.81 102 ARG A CA 1
ATOM 784 C C . ARG A 1 102 ? 15.394 11.783 -18.309 1.00 54.81 102 ARG A C 1
ATOM 786 O O . ARG A 1 102 ? 14.595 11.022 -17.781 1.00 54.81 102 ARG A O 1
ATOM 793 N N . ILE A 1 103 ? 15.692 12.975 -17.787 1.00 55.03 103 ILE A N 1
ATOM 794 C CA . ILE A 1 103 ? 15.159 13.465 -16.501 1.00 55.03 103 ILE A CA 1
ATOM 795 C C . ILE A 1 103 ? 13.622 13.565 -16.484 1.00 55.03 103 ILE A C 1
ATOM 797 O O . ILE A 1 103 ? 13.029 13.432 -15.422 1.00 55.03 103 ILE A O 1
ATOM 801 N N . CYS A 1 104 ? 12.964 13.755 -17.633 1.00 53.56 104 CYS A N 1
ATOM 802 C CA . CYS A 1 104 ? 11.503 13.896 -17.691 1.00 53.56 104 CYS A CA 1
ATOM 803 C C . CYS A 1 104 ? 10.747 12.553 -17.608 1.00 53.56 104 CYS A C 1
ATOM 805 O O . CYS A 1 104 ? 9.624 12.518 -17.122 1.00 53.56 104 CYS A O 1
ATOM 807 N N . LEU A 1 105 ? 11.352 11.447 -18.061 1.00 53.19 105 LEU A N 1
ATOM 808 C CA . LEU A 1 105 ? 10.749 10.109 -17.955 1.00 53.19 105 LEU A CA 1
ATOM 809 C C . LEU A 1 105 ? 10.929 9.541 -16.543 1.00 53.19 105 LEU A C 1
ATOM 811 O O . LEU A 1 105 ? 9.958 9.111 -15.933 1.00 53.19 105 LEU A O 1
ATOM 815 N N . ILE A 1 106 ? 12.119 9.702 -15.956 1.00 58.38 106 ILE A N 1
ATOM 816 C CA . ILE A 1 106 ? 12.410 9.218 -14.597 1.00 58.38 106 ILE A CA 1
ATOM 817 C C . ILE A 1 106 ? 11.514 9.898 -13.543 1.00 58.38 106 ILE A C 1
ATOM 819 O O . ILE A 1 106 ? 11.092 9.261 -12.580 1.00 58.38 106 ILE A O 1
ATOM 823 N N . THR A 1 107 ? 11.162 11.180 -13.710 1.00 56.25 107 THR A N 1
ATOM 824 C CA . THR A 1 107 ? 10.219 11.849 -12.792 1.00 56.25 107 THR A CA 1
ATOM 825 C C . THR A 1 107 ? 8.783 11.350 -12.941 1.00 56.25 107 THR A C 1
ATOM 827 O O . THR A 1 107 ? 8.046 11.349 -11.953 1.00 56.25 107 THR A O 1
ATOM 830 N N . MET A 1 108 ? 8.384 10.906 -14.136 1.00 58.38 108 MET A N 1
ATOM 831 C CA . MET A 1 108 ? 7.078 10.287 -14.361 1.00 58.38 108 MET A CA 1
ATOM 832 C C . MET A 1 108 ? 7.037 8.887 -13.749 1.00 58.38 108 MET A C 1
ATOM 834 O O . MET A 1 108 ? 6.123 8.600 -12.980 1.00 58.38 108 MET A O 1
ATOM 838 N N . ASP A 1 109 ? 8.056 8.059 -13.978 1.00 60.47 109 ASP A N 1
ATOM 839 C CA . ASP A 1 109 ? 8.108 6.696 -13.439 1.00 60.47 109 ASP A CA 1
ATOM 840 C C . ASP A 1 109 ? 8.210 6.685 -11.907 1.00 60.47 109 ASP A C 1
ATOM 842 O O . ASP A 1 109 ? 7.521 5.908 -11.244 1.00 60.47 109 ASP A O 1
ATOM 846 N N . TYR A 1 110 ? 8.946 7.632 -11.312 1.00 66.50 110 TYR A N 1
ATOM 847 C CA . TYR A 1 110 ? 8.976 7.828 -9.859 1.00 66.50 110 TYR A CA 1
ATOM 848 C C . TYR A 1 110 ? 7.599 8.218 -9.290 1.00 66.50 110 TYR A C 1
ATOM 850 O O . TYR A 1 110 ? 7.181 7.711 -8.244 1.00 66.50 110 TYR A O 1
ATOM 858 N N . TYR A 1 111 ? 6.854 9.081 -9.992 1.00 68.00 111 TYR A N 1
ATOM 859 C CA . TYR A 1 111 ? 5.498 9.469 -9.596 1.00 68.00 111 TYR A CA 1
ATOM 860 C C . TYR A 1 111 ? 4.511 8.301 -9.722 1.00 68.00 111 TYR A C 1
ATOM 862 O O . TYR A 1 111 ? 3.718 8.078 -8.807 1.00 68.00 111 TYR A O 1
ATOM 870 N N . TYR A 1 112 ? 4.577 7.508 -10.795 1.00 69.50 112 TYR A N 1
ATOM 871 C CA . TYR A 1 112 ? 3.725 6.328 -10.971 1.00 69.50 112 TYR A CA 1
ATOM 872 C C . TYR A 1 112 ? 4.059 5.209 -9.973 1.00 69.50 112 TYR A C 1
ATOM 874 O O . TYR A 1 112 ? 3.140 4.613 -9.406 1.00 69.50 112 TYR A O 1
ATOM 882 N N . CYS A 1 113 ? 5.341 4.976 -9.683 1.00 70.81 113 CYS A N 1
ATOM 883 C CA . CYS A 1 113 ? 5.801 3.974 -8.719 1.00 70.81 113 CYS A CA 1
ATOM 884 C C . CYS A 1 113 ? 5.353 4.292 -7.280 1.00 70.81 113 CYS A C 1
ATOM 886 O O . CYS A 1 113 ? 5.007 3.385 -6.526 1.00 70.81 113 CYS A O 1
ATOM 888 N N . TYR A 1 114 ? 5.264 5.575 -6.903 1.00 76.44 114 TYR A N 1
ATOM 889 C CA . TYR A 1 114 ? 4.770 5.978 -5.580 1.00 76.44 114 TYR A CA 1
ATOM 890 C C . TYR A 1 114 ? 3.240 6.152 -5.518 1.00 76.44 114 TYR A C 1
ATOM 892 O O . TYR A 1 114 ? 2.605 5.830 -4.512 1.00 76.44 114 TYR A O 1
ATOM 900 N N . SER A 1 115 ? 2.621 6.639 -6.597 1.00 79.12 115 SER A N 1
ATOM 901 C CA . SER A 1 115 ? 1.181 6.926 -6.653 1.00 79.12 115 SER A CA 1
ATOM 902 C C . SER A 1 115 ? 0.322 5.657 -6.728 1.00 79.12 115 SER A C 1
ATOM 904 O O . SER A 1 115 ? -0.713 5.562 -6.064 1.00 79.12 115 SER A O 1
ATOM 906 N N . THR A 1 116 ? 0.762 4.638 -7.474 1.00 81.69 116 THR A N 1
ATOM 907 C CA . THR A 1 116 ? 0.020 3.374 -7.627 1.00 81.69 116 THR A CA 1
ATOM 908 C C . THR A 1 116 ? -0.178 2.585 -6.319 1.00 81.69 116 THR A C 1
ATOM 910 O O . THR A 1 116 ? -1.325 2.217 -6.043 1.00 81.69 116 THR A O 1
ATOM 913 N N . PRO A 1 117 ? 0.832 2.355 -5.450 1.00 87.12 117 PRO A N 1
ATOM 914 C CA . PRO A 1 117 ? 0.614 1.652 -4.185 1.00 87.12 117 PRO A CA 1
ATOM 915 C C . PRO A 1 117 ? -0.244 2.466 -3.210 1.00 87.12 117 PRO A C 1
ATOM 917 O O . PRO A 1 117 ? -1.085 1.896 -2.513 1.00 87.12 117 PRO A O 1
ATOM 920 N N . LEU A 1 118 ? -0.093 3.796 -3.185 1.00 87.88 118 LEU A N 1
ATOM 921 C CA . LEU A 1 118 ? -0.906 4.674 -2.341 1.00 87.88 118 LEU A CA 1
ATOM 922 C C . LEU A 1 118 ? -2.392 4.605 -2.729 1.00 87.88 118 LEU A C 1
ATOM 924 O O . LEU A 1 118 ? -3.254 4.490 -1.856 1.00 87.88 118 LEU A O 1
ATOM 928 N N . ALA A 1 119 ? -2.694 4.613 -4.030 1.00 89.69 119 ALA A N 1
ATOM 929 C CA . ALA A 1 119 ? -4.059 4.482 -4.533 1.00 89.69 119 ALA A CA 1
ATOM 930 C C . ALA A 1 119 ? -4.691 3.127 -4.160 1.00 89.69 119 ALA A C 1
ATOM 932 O O . ALA A 1 119 ? -5.847 3.084 -3.735 1.00 89.69 119 ALA A O 1
ATOM 933 N N . LEU A 1 120 ? -3.929 2.030 -4.244 1.00 91.25 120 LEU A N 1
ATOM 934 C CA . LEU A 1 120 ? -4.393 0.696 -3.844 1.00 91.25 120 LEU A CA 1
ATOM 935 C C . LEU A 1 120 ? -4.686 0.607 -2.338 1.00 91.25 120 LEU A C 1
ATOM 937 O O . LEU A 1 120 ? -5.698 0.026 -1.939 1.00 91.25 120 LEU A O 1
ATOM 941 N N . LEU A 1 121 ? -3.853 1.226 -1.497 1.00 93.25 121 LEU A N 1
ATOM 942 C CA . LEU A 1 121 ? -4.075 1.292 -0.047 1.00 93.25 121 LEU A CA 1
ATOM 943 C C . LEU A 1 121 ? -5.339 2.090 0.307 1.00 93.25 121 LEU A C 1
ATOM 945 O O . LEU A 1 121 ? -6.126 1.670 1.161 1.00 93.25 121 LEU A O 1
ATOM 949 N N . LEU A 1 122 ? -5.575 3.216 -0.369 1.00 93.56 122 LEU A N 1
ATOM 950 C CA . LEU A 1 122 ? -6.791 4.010 -0.177 1.00 93.56 122 LEU A CA 1
ATOM 951 C C . LEU A 1 122 ? -8.041 3.243 -0.627 1.00 93.56 122 LEU A C 1
ATOM 953 O O . LEU A 1 122 ? -9.030 3.207 0.102 1.00 93.56 122 LEU A O 1
ATOM 957 N N . ALA A 1 123 ? -7.987 2.552 -1.768 1.00 95.56 123 ALA A N 1
ATOM 958 C CA . ALA A 1 123 ? -9.092 1.715 -2.230 1.00 95.56 123 ALA A CA 1
ATOM 959 C C . ALA A 1 123 ? -9.414 0.585 -1.233 1.00 95.56 123 ALA A C 1
ATOM 961 O O . ALA A 1 123 ? -10.580 0.370 -0.900 1.00 95.56 123 ALA A O 1
ATOM 962 N N . TRP A 1 124 ? -8.394 -0.089 -0.691 1.00 95.62 124 TRP A N 1
ATOM 963 C CA . TRP A 1 124 ? -8.573 -1.141 0.315 1.00 95.62 124 TRP A CA 1
ATOM 964 C C . TRP A 1 124 ? -9.261 -0.627 1.587 1.00 95.62 124 TRP A C 1
ATOM 966 O O . TRP A 1 124 ? -10.200 -1.253 2.082 1.00 95.62 124 TRP A O 1
ATOM 976 N N . THR A 1 125 ? -8.834 0.527 2.110 1.00 94.00 125 THR A N 1
ATOM 977 C CA . THR A 1 125 ? -9.434 1.097 3.330 1.00 94.00 125 THR A CA 1
ATOM 978 C C . THR A 1 125 ? -10.878 1.547 3.109 1.00 94.00 125 THR A C 1
ATOM 980 O O . THR A 1 125 ? -11.720 1.320 3.979 1.00 94.00 125 THR A O 1
ATOM 983 N N . LEU A 1 126 ? -11.202 2.088 1.929 1.00 95.88 126 LEU A N 1
ATOM 984 C CA . LEU A 1 126 ? -12.576 2.427 1.548 1.00 95.88 126 LEU A CA 1
ATOM 985 C C . LEU A 1 126 ? -13.469 1.186 1.443 1.00 95.88 126 LEU A C 1
ATOM 987 O O . LEU A 1 126 ? -14.585 1.199 1.958 1.00 95.88 126 LEU A O 1
ATOM 991 N N . VAL A 1 127 ? -12.977 0.096 0.845 1.00 95.81 127 VAL A N 1
ATOM 992 C CA . VAL A 1 127 ? -13.716 -1.175 0.760 1.00 95.81 127 VAL A CA 1
ATOM 993 C C . VAL A 1 127 ? -13.979 -1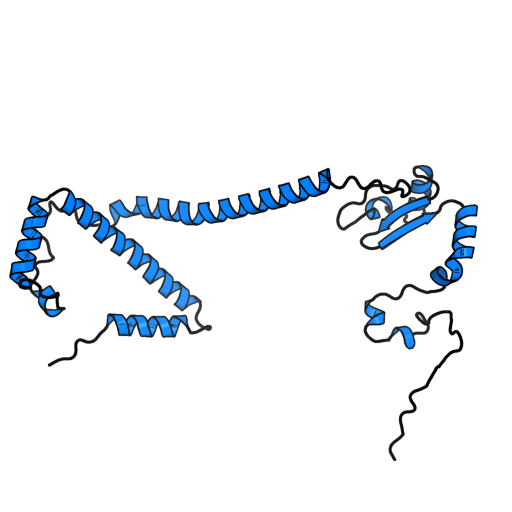.750 2.152 1.00 95.81 127 VAL A C 1
ATOM 995 O O . VAL A 1 127 ? -15.098 -2.175 2.442 1.00 95.81 127 VAL A O 1
ATOM 998 N N . GLN A 1 128 ? -12.991 -1.731 3.049 1.00 91.06 128 GLN A N 1
ATOM 999 C CA . GLN A 1 128 ? -13.181 -2.195 4.427 1.00 91.06 128 GLN A CA 1
ATOM 1000 C C . GLN A 1 128 ? -14.169 -1.311 5.203 1.00 91.06 128 GLN A C 1
ATOM 1002 O O . GLN A 1 128 ? -15.052 -1.827 5.889 1.00 91.06 128 GLN A O 1
ATOM 1007 N N . GLY A 1 129 ? -14.078 0.013 5.047 1.00 93.69 129 GLY A N 1
ATOM 1008 C CA . GLY A 1 129 ? -15.018 0.962 5.646 1.00 93.69 129 GLY A CA 1
ATOM 1009 C C . GLY A 1 129 ? -16.449 0.775 5.138 1.00 93.69 129 GLY A C 1
ATOM 1010 O O . GLY A 1 129 ? -17.390 0.780 5.930 1.00 93.69 129 GLY A O 1
ATOM 1011 N N . PHE A 1 130 ? -16.620 0.531 3.838 1.00 93.88 130 PHE A N 1
ATOM 1012 C CA . PHE A 1 130 ? -17.919 0.264 3.227 1.00 93.88 130 PHE A CA 1
ATOM 1013 C C . PHE A 1 130 ? -18.527 -1.057 3.714 1.00 93.88 130 PHE A C 1
ATOM 1015 O O . PHE A 1 130 ? -19.697 -1.086 4.083 1.00 93.88 130 PHE A O 1
ATOM 1022 N N . ASN A 1 131 ? -17.738 -2.131 3.809 1.00 89.50 131 ASN A N 1
ATOM 1023 C CA . ASN A 1 131 ? -18.202 -3.399 4.381 1.00 89.50 131 ASN A CA 1
ATOM 1024 C C . ASN A 1 131 ? -18.606 -3.249 5.854 1.00 89.50 131 ASN A C 1
ATOM 1026 O O . ASN A 1 131 ? -19.652 -3.754 6.259 1.00 89.50 131 ASN A O 1
ATOM 1030 N N . LEU A 1 132 ? -17.826 -2.512 6.652 1.00 87.38 132 LEU A N 1
ATOM 1031 C CA . LEU A 1 132 ? -18.162 -2.235 8.049 1.00 87.38 132 LEU A CA 1
ATOM 1032 C C . LEU A 1 132 ? -19.444 -1.400 8.171 1.00 87.38 132 LEU A C 1
ATOM 1034 O O . LEU A 1 132 ? -20.270 -1.673 9.040 1.00 87.38 132 LEU A O 1
ATOM 1038 N N . LEU A 1 133 ? -19.638 -0.423 7.281 1.00 85.56 133 LEU A N 1
ATOM 1039 C CA . LEU A 1 133 ? -20.855 0.381 7.207 1.00 85.56 133 LEU A CA 1
ATOM 1040 C C . LEU A 1 133 ? -22.064 -0.472 6.807 1.00 85.56 133 LEU A C 1
ATOM 1042 O O . LEU A 1 133 ? -23.105 -0.378 7.448 1.00 85.56 133 LEU A O 1
ATOM 1046 N N . LEU A 1 134 ? -21.933 -1.353 5.813 1.00 85.00 134 LEU A N 1
ATOM 1047 C CA . LEU A 1 134 ? -22.989 -2.294 5.432 1.00 85.00 134 LEU A CA 1
ATOM 1048 C C . LEU A 1 134 ? -23.342 -3.242 6.580 1.00 85.00 134 LEU A C 1
ATOM 1050 O O . LEU A 1 134 ? -24.520 -3.469 6.851 1.00 85.00 134 LEU A O 1
ATOM 1054 N N . VAL A 1 135 ? -22.350 -3.757 7.308 1.00 83.19 135 VAL A N 1
ATOM 1055 C CA . VAL A 1 135 ? -22.584 -4.560 8.514 1.00 83.19 135 VAL A CA 1
ATOM 1056 C C . VAL A 1 135 ? -23.294 -3.723 9.579 1.00 83.19 135 VAL A C 1
ATOM 1058 O O . VAL A 1 135 ? -24.295 -4.168 10.126 1.00 83.19 135 VAL A O 1
ATOM 1061 N N . ALA A 1 136 ? -22.869 -2.485 9.833 1.00 79.00 136 ALA A N 1
ATOM 1062 C CA . ALA A 1 136 ? -23.527 -1.607 10.799 1.00 79.00 136 ALA A CA 1
ATOM 1063 C C . ALA A 1 136 ? -25.000 -1.342 10.431 1.00 79.00 136 ALA A C 1
ATOM 1065 O O . ALA A 1 136 ? -25.874 -1.474 11.289 1.00 79.00 136 ALA A O 1
ATOM 1066 N N . LEU A 1 137 ? -25.281 -1.060 9.155 1.00 75.69 137 LEU A N 1
ATOM 1067 C CA . LEU A 1 137 ? -26.628 -0.804 8.633 1.00 75.69 137 LEU A CA 1
ATOM 1068 C C . LEU A 1 137 ? -27.517 -2.060 8.617 1.00 75.69 137 LEU A C 1
ATOM 1070 O O . LEU A 1 137 ? -28.728 -1.958 8.796 1.00 75.69 137 LEU A O 1
ATOM 1074 N N . THR A 1 138 ? -26.933 -3.247 8.433 1.00 68.12 138 T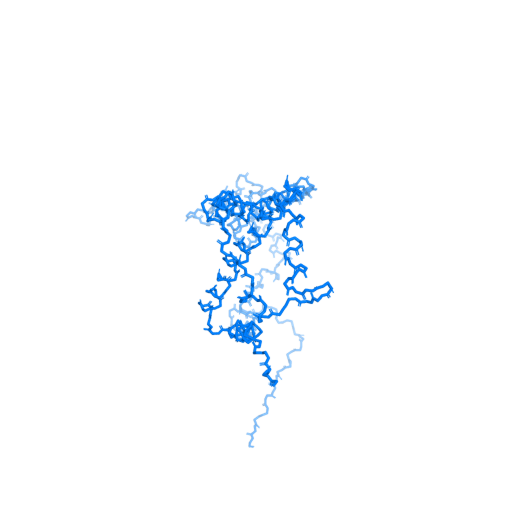HR A N 1
ATOM 1075 C CA . THR A 1 138 ? -27.661 -4.530 8.435 1.00 68.12 138 THR A CA 1
ATOM 1076 C C . THR A 1 138 ? -27.790 -5.147 9.827 1.00 68.12 138 THR A C 1
ATOM 1078 O O . THR A 1 138 ? -28.666 -5.987 10.045 1.00 68.12 138 THR A O 1
ATOM 1081 N N . THR A 1 139 ? -26.993 -4.710 10.811 1.00 55.56 139 THR A N 1
ATOM 1082 C CA . THR A 1 139 ? -27.113 -5.141 12.213 1.00 55.56 139 THR A CA 1
ATOM 1083 C C . THR A 1 139 ? -28.300 -4.490 12.922 1.00 55.56 139 THR A C 1
ATOM 1085 O O . THR A 1 139 ? -28.186 -3.925 14.006 1.00 55.56 139 THR A O 1
ATOM 1088 N N . ASN A 1 140 ? -29.503 -4.665 12.380 1.00 60.62 140 ASN A N 1
ATOM 1089 C CA . ASN A 1 140 ? -30.720 -4.506 13.157 1.00 60.62 140 ASN A CA 1
ATOM 1090 C C . ASN A 1 140 ? -30.885 -5.718 14.085 1.00 60.62 140 ASN A C 1
ATOM 1092 O O . ASN A 1 140 ? -31.729 -6.592 13.888 1.00 60.62 140 ASN A O 1
ATOM 1096 N N . ARG A 1 141 ? -30.038 -5.807 15.115 1.00 51.38 141 ARG A N 1
ATOM 1097 C CA . ARG A 1 141 ? -30.341 -6.661 16.259 1.00 51.38 141 ARG A CA 1
ATOM 1098 C C . ARG A 1 141 ? -31.125 -5.836 17.257 1.00 51.38 141 ARG A C 1
ATOM 1100 O O . ARG A 1 141 ? -30.559 -5.261 18.183 1.00 51.38 141 ARG A O 1
ATOM 1107 N N . SER A 1 142 ? -32.446 -5.902 17.108 1.00 59.88 142 SER A N 1
ATOM 1108 C CA . SER A 1 142 ? -33.353 -5.925 18.251 1.00 59.88 142 SER A CA 1
ATOM 1109 C C . SER A 1 142 ? -32.717 -6.778 19.349 1.00 59.88 142 SER A C 1
ATOM 1111 O O . SER A 1 142 ? -32.605 -8.003 19.255 1.00 59.88 142 SER A O 1
ATOM 1113 N N . ARG A 1 143 ? -32.189 -6.112 20.369 1.00 50.84 143 ARG A N 1
ATOM 1114 C CA . ARG A 1 143 ? -31.664 -6.755 21.560 1.00 50.84 143 ARG A CA 1
ATOM 1115 C C . ARG A 1 143 ? -32.515 -6.243 22.698 1.00 50.84 143 ARG A C 1
ATOM 1117 O O . ARG A 1 143 ? -32.288 -5.157 23.213 1.00 50.84 143 ARG A O 1
ATOM 1124 N N . LYS A 1 144 ? -33.512 -7.067 23.037 1.00 52.19 144 LYS A N 1
ATOM 1125 C CA . LYS A 1 144 ? -34.329 -7.056 24.258 1.00 52.19 144 LYS A CA 1
ATOM 1126 C C . LYS A 1 144 ? -33.441 -7.158 25.508 1.00 52.19 144 LYS A C 1
ATOM 1128 O O . LYS A 1 144 ? -33.504 -8.131 26.249 1.00 52.19 144 LYS A O 1
ATOM 1133 N N . PHE A 1 145 ? -32.565 -6.189 25.712 1.00 53.59 145 PHE A N 1
ATOM 1134 C CA . PHE A 1 145 ? -31.797 -6.031 26.932 1.00 53.59 145 PHE A CA 1
ATOM 1135 C C . PHE A 1 145 ? -32.080 -4.637 27.483 1.00 53.59 145 PHE A C 1
ATOM 1137 O O . PHE A 1 145 ? -32.278 -3.708 26.698 1.00 53.59 145 PHE A O 1
ATOM 1144 N N . PRO A 1 146 ? -32.156 -4.502 28.815 1.00 53.62 146 PRO A N 1
ATOM 1145 C CA . PRO A 1 146 ? -32.537 -3.253 29.448 1.00 53.62 146 PRO A CA 1
ATOM 1146 C C . PRO A 1 146 ? -31.597 -2.126 29.013 1.00 53.62 146 PRO A C 1
ATOM 1148 O O . PRO A 1 146 ? -30.378 -2.299 28.943 1.00 53.62 146 PRO A O 1
ATOM 1151 N N . SER A 1 147 ? -32.206 -0.992 28.684 1.00 56.38 147 SER A N 1
ATOM 1152 C CA . SER A 1 147 ? -31.586 0.251 28.231 1.00 56.38 147 SER A CA 1
ATOM 1153 C C . SER A 1 147 ? -30.431 0.672 29.144 1.00 56.38 147 SER A C 1
ATOM 1155 O O . SER A 1 147 ? -30.656 1.059 30.289 1.00 56.38 147 SER A O 1
ATOM 1157 N N . GLY A 1 148 ? -29.199 0.602 28.636 1.00 62.75 148 GLY A N 1
ATOM 1158 C CA . GLY A 1 148 ? -27.994 1.102 29.300 1.00 62.75 148 GLY A CA 1
ATOM 1159 C C . GLY A 1 148 ? -27.256 2.122 28.424 1.00 62.75 148 GLY A C 1
ATOM 1160 O O . GLY A 1 148 ? -27.484 2.148 27.211 1.00 62.75 148 GLY A O 1
ATOM 1161 N N . PRO A 1 149 ? -26.383 2.959 29.009 1.00 68.31 149 PRO A N 1
ATOM 1162 C CA . PRO A 1 149 ? -25.621 3.957 28.265 1.00 68.31 149 PRO A CA 1
ATOM 1163 C C . PRO A 1 149 ? -24.654 3.306 27.268 1.00 68.31 149 PRO A C 1
ATOM 1165 O O . PRO A 1 149 ? -24.093 2.230 27.523 1.00 68.31 149 PRO A O 1
ATOM 1168 N N . PHE A 1 150 ? -24.484 3.966 26.120 1.00 67.88 150 PHE A N 1
ATOM 1169 C CA . PHE A 1 150 ? -23.695 3.464 25.000 1.00 67.88 150 PHE A CA 1
ATOM 1170 C C . PHE A 1 150 ? -22.200 3.380 25.367 1.00 67.88 150 PHE A C 1
ATOM 1172 O O . PHE A 1 150 ? -21.612 4.393 25.746 1.00 67.88 150 PHE A O 1
ATOM 1179 N N . PRO A 1 151 ? -21.561 2.203 25.245 1.00 71.62 151 PRO A N 1
ATOM 1180 C CA . PRO A 1 151 ? -20.162 2.034 25.614 1.00 71.62 151 PRO A CA 1
ATOM 1181 C C . PRO A 1 151 ? -19.209 2.568 24.540 1.00 71.62 151 PRO A C 1
ATOM 1183 O O . PRO A 1 151 ? -19.326 2.210 23.369 1.00 71.62 151 PRO A O 1
ATOM 1186 N N . LEU A 1 152 ? -18.205 3.347 24.957 1.00 73.88 152 LEU A N 1
ATOM 1187 C CA . LEU A 1 152 ? -17.094 3.753 24.090 1.00 73.88 152 LEU A CA 1
ATOM 1188 C C . LEU A 1 152 ? -16.196 2.554 23.732 1.00 73.88 152 LEU A C 1
ATOM 1190 O O . LEU A 1 152 ? -16.056 1.630 24.546 1.00 73.88 152 LEU A O 1
ATOM 1194 N N . PRO A 1 153 ? -15.552 2.554 22.548 1.00 65.31 153 PRO A N 1
ATOM 1195 C CA . PRO A 1 153 ? -14.572 1.532 22.197 1.00 65.31 153 PRO A CA 1
ATOM 1196 C C . PRO A 1 153 ? -13.421 1.514 23.217 1.00 65.31 153 PRO A C 1
ATOM 1198 O O . PRO A 1 153 ? -12.954 2.563 23.655 1.00 65.31 153 PRO A O 1
ATOM 1201 N N . ILE A 1 154 ? -12.979 0.309 23.600 1.00 70.31 154 ILE A N 1
ATOM 1202 C CA . ILE A 1 154 ? -11.878 0.016 24.545 1.00 70.31 154 ILE A CA 1
ATOM 1203 C C . ILE A 1 154 ? -12.175 0.380 26.020 1.00 70.31 154 ILE A C 1
ATOM 1205 O O . ILE A 1 154 ? -11.998 -0.460 26.898 1.00 70.31 154 ILE A O 1
ATOM 1209 N N . ILE A 1 155 ? -12.675 1.582 26.313 1.00 72.38 155 ILE A N 1
ATOM 1210 C CA . ILE A 1 155 ? -12.881 2.096 27.687 1.00 72.38 155 ILE A CA 1
ATOM 1211 C C . ILE A 1 155 ? -14.262 1.715 28.257 1.00 72.38 155 ILE A C 1
ATOM 1213 O O . ILE A 1 155 ? -14.440 1.560 29.470 1.00 72.38 155 ILE A O 1
ATOM 1217 N N . GLY A 1 156 ? -15.265 1.546 27.393 1.00 77.94 156 GLY A N 1
ATOM 1218 C CA . GLY A 1 156 ? -16.644 1.295 27.800 1.00 77.94 156 GLY A CA 1
ATOM 1219 C C . GLY A 1 156 ? -17.282 2.490 28.522 1.00 77.94 156 GLY A C 1
ATOM 1220 O O . GLY A 1 156 ? -17.073 3.651 28.171 1.00 77.94 156 GLY A O 1
ATOM 1221 N N . ASN A 1 157 ? -18.069 2.196 29.553 1.00 78.50 157 ASN A N 1
ATOM 1222 C CA . ASN A 1 157 ? -18.775 3.152 30.410 1.00 78.50 157 ASN A CA 1
ATOM 1223 C C . ASN A 1 157 ? -17.945 3.585 31.629 1.00 78.50 157 ASN A C 1
ATOM 1225 O O . ASN A 1 157 ? -18.479 4.232 32.527 1.00 78.50 157 ASN A O 1
ATOM 1229 N N . LEU A 1 158 ? -16.648 3.249 31.675 1.00 77.50 158 LEU A N 1
ATOM 1230 C CA . LEU A 1 158 ? -15.767 3.600 32.793 1.00 77.50 158 LEU A CA 1
ATOM 1231 C C . LEU A 1 158 ? -15.720 5.119 33.042 1.00 77.50 158 LEU A C 1
ATOM 1233 O O . LEU A 1 158 ? -15.666 5.562 34.186 1.00 77.50 158 LEU A O 1
ATOM 1237 N N . HIS A 1 159 ? -15.841 5.908 31.972 1.00 77.50 159 HIS A N 1
ATOM 1238 C CA . HIS A 1 159 ? -15.901 7.369 32.016 1.00 77.50 159 HIS A CA 1
ATOM 1239 C C . HIS A 1 159 ? -17.070 7.921 32.857 1.00 77.50 159 HIS A C 1
ATOM 1241 O O . HIS A 1 159 ? -16.976 9.025 33.384 1.00 77.50 159 HIS A O 1
ATOM 1247 N N . LEU A 1 160 ? -18.149 7.150 33.036 1.00 76.88 160 LEU A N 1
ATOM 1248 C CA . LEU A 1 160 ? -19.328 7.557 33.807 1.00 76.88 160 LEU A CA 1
ATOM 1249 C C . LEU A 1 160 ? -19.166 7.342 35.321 1.00 76.88 160 LEU A C 1
ATOM 1251 O O . LEU A 1 160 ? -20.007 7.804 36.091 1.00 76.88 160 LEU A O 1
ATOM 1255 N N . LEU A 1 161 ? -18.116 6.644 35.777 1.00 78.94 161 LEU A N 1
ATOM 1256 C CA . LEU A 1 161 ? -17.928 6.361 37.206 1.00 78.94 161 LEU A CA 1
ATOM 1257 C C . LEU A 1 161 ? -17.242 7.498 37.968 1.00 78.94 161 LEU A C 1
ATOM 1259 O O . LEU A 1 161 ? -17.452 7.608 39.179 1.00 78.94 161 LEU A O 1
ATOM 1263 N N . GLY A 1 162 ? -16.489 8.365 37.287 1.00 77.19 162 GLY A N 1
ATOM 1264 C CA . GLY A 1 162 ? -15.825 9.522 37.891 1.00 77.19 162 GLY A CA 1
ATOM 1265 C C . GLY A 1 162 ? -15.027 9.194 39.164 1.00 77.19 162 GLY A C 1
ATOM 1266 O O . GLY A 1 162 ? -14.575 8.072 39.376 1.00 77.19 162 GLY A O 1
ATOM 1267 N N . ASN A 1 163 ? -14.892 10.183 40.050 1.00 79.19 163 ASN A N 1
ATOM 1268 C CA . ASN A 1 163 ? -14.073 10.070 41.265 1.00 79.19 163 ASN A CA 1
ATOM 1269 C C . ASN A 1 163 ? -14.742 9.284 42.413 1.00 79.19 163 ASN A C 1
ATOM 1271 O O . ASN A 1 163 ? -14.110 9.040 43.439 1.00 79.19 163 ASN A O 1
ATOM 1275 N N . GLN A 1 164 ? -16.021 8.906 42.289 1.00 82.56 164 GLN A N 1
ATOM 1276 C CA . GLN A 1 164 ? -16.779 8.208 43.340 1.00 82.56 164 GLN A CA 1
ATOM 1277 C C . GLN A 1 164 ? -17.483 6.950 42.802 1.00 82.56 164 GLN A C 1
ATOM 1279 O O . GLN A 1 164 ? -18.714 6.911 42.729 1.00 82.56 164 GLN A O 1
ATOM 1284 N N . PRO A 1 165 ? -16.732 5.875 42.496 1.00 77.94 165 PRO A N 1
ATOM 1285 C CA . PRO A 1 165 ? -17.258 4.686 41.816 1.00 77.94 165 PRO A CA 1
ATOM 1286 C C . PRO A 1 165 ? -18.336 3.923 42.603 1.00 77.94 165 PRO A C 1
ATOM 1288 O O . PRO A 1 165 ? -19.061 3.127 42.021 1.00 77.94 165 PRO A O 1
ATOM 1291 N N . HIS A 1 166 ? -18.481 4.177 43.907 1.00 80.50 166 HIS A N 1
ATOM 1292 C CA . HIS A 1 166 ? -19.508 3.575 44.764 1.00 80.50 166 HIS A CA 1
ATOM 1293 C C . HIS A 1 166 ? -2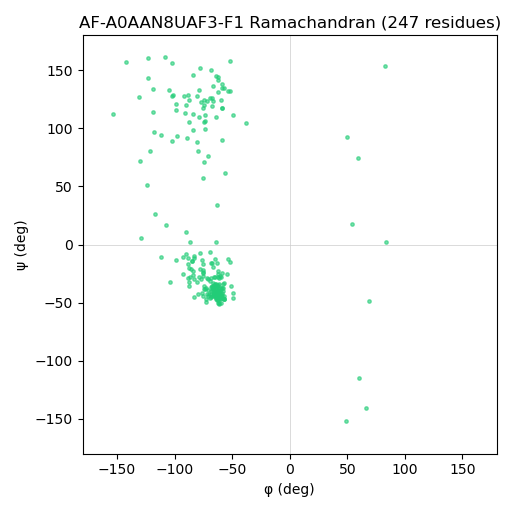0.854 4.329 44.740 1.00 80.50 166 HIS A C 1
ATOM 1295 O O . HIS A 1 166 ? -21.880 3.742 45.066 1.00 80.50 166 HIS A O 1
ATOM 1301 N N . LYS A 1 167 ? -20.880 5.614 44.347 1.00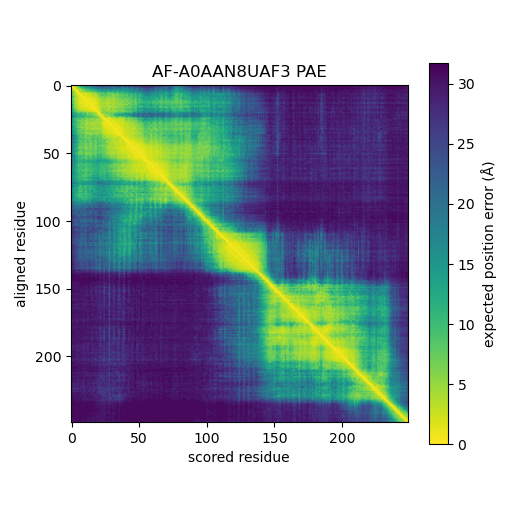 81.19 167 LYS A N 1
ATOM 1302 C CA . LYS A 1 167 ? -22.117 6.424 44.245 1.00 81.19 167 LYS A CA 1
ATOM 1303 C C . LYS A 1 167 ? -22.580 6.607 42.809 1.00 81.19 167 LYS A C 1
ATOM 1305 O O . LYS A 1 167 ? -23.778 6.706 42.559 1.00 81.19 167 LYS A O 1
ATOM 1310 N N . SER A 1 168 ? -21.646 6.656 41.866 1.00 80.62 168 SER A N 1
ATOM 1311 C CA . SER A 1 168 ? -21.940 6.882 40.450 1.00 80.62 168 SER A CA 1
ATOM 1312 C C . SER A 1 168 ? -22.901 5.850 39.841 1.00 80.62 168 SER A C 1
ATOM 1314 O O . SER A 1 168 ? -23.811 6.275 39.135 1.00 80.62 168 SER A O 1
ATOM 1316 N N . PRO A 1 169 ? -22.812 4.538 40.149 1.00 79.75 169 PRO A N 1
ATOM 1317 C CA . PRO A 1 169 ? -23.769 3.555 39.644 1.00 79.75 169 PRO A CA 1
ATOM 1318 C C . PRO A 1 169 ? -25.181 3.763 40.199 1.00 79.75 169 PRO A C 1
ATOM 1320 O O . PRO A 1 169 ? -26.146 3.549 39.478 1.00 79.75 169 PRO A O 1
ATOM 1323 N N . ALA A 1 170 ? -25.304 4.203 41.458 1.00 77.81 170 ALA A N 1
ATOM 1324 C CA . ALA A 1 170 ? -26.595 4.494 42.080 1.00 77.81 170 ALA A CA 1
ATOM 1325 C C . ALA A 1 170 ? -27.253 5.723 41.439 1.00 77.81 170 ALA A C 1
ATOM 1327 O O . ALA A 1 170 ? -28.405 5.649 41.039 1.00 77.81 170 ALA A O 1
ATOM 1328 N N . LYS A 1 171 ? -26.490 6.802 41.218 1.00 79.38 171 LYS A N 1
ATOM 1329 C CA . LYS A 1 171 ? -26.977 7.984 40.485 1.00 79.38 171 LYS A CA 1
ATOM 1330 C C . LYS A 1 171 ? -27.383 7.640 39.054 1.00 79.38 171 LYS A C 1
ATOM 1332 O O . LYS A 1 171 ? -28.397 8.115 38.564 1.00 79.38 171 LYS A O 1
ATOM 1337 N N . LEU A 1 172 ? -26.608 6.791 38.380 1.00 76.62 172 LEU A N 1
ATOM 1338 C CA . LEU A 1 172 ? -26.930 6.308 37.038 1.00 76.62 172 LEU A CA 1
ATOM 1339 C C . LEU A 1 172 ? -28.210 5.450 37.033 1.00 76.62 172 LEU A C 1
ATOM 1341 O O . LEU A 1 172 ? -28.929 5.436 36.036 1.00 76.62 172 LEU A O 1
ATOM 1345 N N . ALA A 1 173 ? -28.515 4.793 38.156 1.00 76.12 173 ALA A N 1
ATOM 1346 C CA . ALA A 1 173 ? -29.740 4.033 38.382 1.00 76.12 173 ALA A CA 1
ATOM 1347 C C . ALA A 1 173 ? -30.992 4.847 38.657 1.00 76.12 173 ALA A C 1
ATOM 1349 O O . ALA A 1 173 ? -32.084 4.292 38.558 1.00 76.12 173 ALA A O 1
ATOM 1350 N N . ASP A 1 174 ? -30.841 6.133 38.946 1.00 73.62 174 ASP A N 1
ATOM 1351 C CA . ASP A 1 174 ? -31.973 7.048 39.020 1.00 73.62 174 ASP A CA 1
ATOM 1352 C C . ASP A 1 174 ? -32.390 7.508 37.611 1.00 73.62 174 ASP A C 1
ATOM 1354 O O . ASP A 1 174 ? -33.572 7.713 37.346 1.00 73.62 174 ASP A O 1
ATOM 1358 N N . PHE A 1 175 ? -31.429 7.627 36.682 1.00 72.88 175 PHE A N 1
ATOM 1359 C CA . PHE A 1 175 ? -31.680 8.043 35.293 1.00 72.88 175 PHE A CA 1
ATOM 1360 C C . PHE A 1 175 ? -32.037 6.884 34.355 1.00 72.88 175 PHE A C 1
ATOM 1362 O O . PHE A 1 175 ? -32.783 7.066 33.393 1.00 72.88 175 PHE A O 1
ATOM 1369 N N . HIS A 1 176 ? -31.491 5.697 34.607 1.00 68.00 176 HIS A N 1
ATOM 1370 C CA . HIS A 1 176 ? -31.757 4.488 33.833 1.00 68.00 176 HIS A CA 1
ATOM 1371 C C . HIS A 1 176 ? -32.607 3.501 34.642 1.00 68.00 176 HIS A C 1
ATOM 1373 O O . HIS A 1 176 ? -32.701 3.586 35.858 1.00 68.00 176 HIS A O 1
ATOM 1379 N N . SER A 1 177 ? -33.251 2.545 33.971 1.00 72.06 177 SER A N 1
ATOM 1380 C CA . SER A 1 177 ? -34.119 1.552 34.615 1.00 72.06 177 SER A CA 1
ATOM 1381 C C . SER A 1 177 ? -33.449 0.809 35.783 1.00 72.06 177 SER A C 1
ATOM 1383 O O . SER A 1 177 ? -32.234 0.634 35.814 1.00 72.06 177 SER A O 1
ATOM 1385 N N . LYS A 1 178 ? -34.274 0.248 36.680 1.00 72.19 178 LYS A N 1
ATOM 1386 C CA . LYS A 1 178 ? -33.893 -0.497 37.904 1.00 72.19 178 LYS A CA 1
ATOM 1387 C C . LYS A 1 178 ? -32.874 -1.643 37.713 1.00 72.19 178 LYS A C 1
ATOM 1389 O O . LYS A 1 178 ? -32.316 -2.160 38.682 1.00 72.19 178 LYS A O 1
ATOM 1394 N N . ILE A 1 179 ? -32.669 -2.066 36.465 1.00 77.75 179 ILE A N 1
ATOM 1395 C CA . ILE A 1 179 ? -31.655 -3.018 36.008 1.00 77.75 179 ILE A CA 1
ATOM 1396 C C . ILE A 1 179 ? -30.971 -2.377 34.801 1.00 77.75 179 ILE A C 1
ATOM 1398 O O . ILE A 1 179 ? -31.657 -1.987 33.854 1.00 77.75 179 ILE A O 1
ATOM 1402 N N . MET A 1 180 ? -29.642 -2.289 34.808 1.00 80.31 180 MET A N 1
ATOM 1403 C CA . MET A 1 180 ? -28.879 -1.771 33.670 1.00 80.31 180 MET A CA 1
ATOM 1404 C C . MET A 1 180 ? -27.576 -2.526 33.456 1.00 80.31 180 MET A C 1
ATOM 1406 O O . MET A 1 180 ? -27.010 -3.126 34.370 1.00 80.31 180 MET A O 1
ATOM 1410 N N . ARG A 1 181 ? -27.074 -2.450 32.226 1.00 78.75 181 ARG A N 1
ATOM 1411 C CA . ARG A 1 181 ? -25.787 -3.015 31.830 1.00 78.75 181 ARG A CA 1
ATOM 1412 C C . ARG A 1 181 ? -24.737 -1.910 31.733 1.00 78.75 181 ARG A C 1
ATOM 1414 O O . ARG A 1 181 ? -24.918 -0.943 30.998 1.00 78.75 181 ARG A O 1
ATOM 1421 N N . LEU A 1 182 ? -23.610 -2.104 32.405 1.00 81.75 182 LEU A N 1
ATOM 1422 C CA . LEU A 1 182 ? -22.446 -1.227 32.385 1.00 81.75 182 LEU A CA 1
ATOM 1423 C C . LEU A 1 182 ? -21.237 -2.002 31.847 1.00 81.75 182 LEU A C 1
ATOM 1425 O O . LEU A 1 182 ? -21.002 -3.138 32.246 1.00 81.75 182 LEU A O 1
ATOM 1429 N N . LYS A 1 183 ? -20.463 -1.422 30.926 1.00 79.12 183 LYS A N 1
ATOM 1430 C CA . LYS A 1 183 ? -19.170 -1.996 30.519 1.00 79.12 183 LYS A CA 1
ATOM 1431 C C . LYS A 1 183 ? -18.034 -1.281 31.243 1.00 79.12 183 LYS A C 1
ATOM 1433 O O . LYS A 1 183 ? -17.833 -0.098 31.006 1.00 79.12 183 LYS A O 1
ATOM 1438 N N . LEU A 1 184 ? -17.294 -1.983 32.091 1.00 79.50 184 LEU A N 1
ATOM 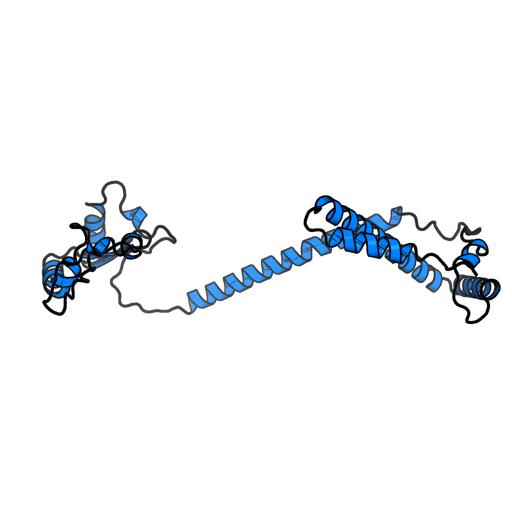1439 C CA . LEU A 1 184 ? -16.085 -1.493 32.753 1.00 79.50 184 LEU A CA 1
ATOM 1440 C C . LEU A 1 184 ? -14.869 -2.080 32.025 1.00 79.50 184 LEU A C 1
ATOM 1442 O O . LEU A 1 184 ? -14.427 -3.186 32.334 1.00 79.50 184 LEU A O 1
ATOM 1446 N N . GLY A 1 185 ? -14.380 -1.376 30.996 1.00 74.81 185 GLY A N 1
ATOM 1447 C CA . GLY A 1 185 ? -13.356 -1.905 30.090 1.00 74.81 185 GLY A CA 1
ATOM 1448 C C . GLY A 1 185 ? -13.834 -3.178 29.381 1.00 74.81 185 GLY A C 1
ATOM 1449 O O . GLY A 1 185 ? -14.803 -3.147 28.616 1.00 74.81 185 GLY A O 1
ATOM 1450 N N . GLN A 1 186 ? -13.179 -4.306 29.667 1.00 70.19 186 GLN A N 1
ATOM 1451 C CA . GLN A 1 186 ? -13.524 -5.625 29.119 1.00 70.19 186 GLN A CA 1
ATOM 1452 C C . GLN A 1 186 ? -14.623 -6.357 29.914 1.00 70.19 186 GLN A C 1
ATOM 1454 O O . GLN A 1 186 ? -15.228 -7.299 29.401 1.00 70.19 186 GLN A O 1
ATOM 1459 N N . ILE A 1 187 ? -14.949 -5.905 31.131 1.00 74.31 187 ILE A N 1
ATOM 1460 C CA . ILE A 1 187 ? -15.917 -6.573 32.010 1.00 74.31 187 ILE A CA 1
ATOM 1461 C C . ILE A 1 187 ? -17.316 -5.990 31.785 1.00 74.31 187 ILE A C 1
ATOM 1463 O O . ILE A 1 187 ? -17.533 -4.779 31.839 1.00 74.31 187 ILE A O 1
ATOM 1467 N N . THR A 1 188 ? -18.300 -6.856 31.534 1.00 77.50 188 THR A N 1
ATOM 1468 C CA . THR A 1 188 ? -19.715 -6.462 31.523 1.00 77.50 188 THR A CA 1
ATOM 1469 C C . THR A 1 188 ? -20.300 -6.645 32.920 1.00 77.50 188 THR A C 1
ATOM 1471 O O . THR A 1 188 ? -20.475 -7.769 33.372 1.00 77.50 188 THR A O 1
ATOM 1474 N N . THR A 1 189 ? -20.661 -5.547 33.573 1.00 80.19 189 THR A N 1
ATOM 1475 C CA . THR A 1 189 ? -21.283 -5.528 34.899 1.00 80.19 189 THR A CA 1
ATOM 1476 C C . THR A 1 189 ? -22.773 -5.225 34.771 1.00 80.19 189 THR A C 1
ATOM 1478 O O . THR A 1 189 ? -23.170 -4.292 34.072 1.00 80.19 189 THR A O 1
ATOM 1481 N N . VAL A 1 190 ? -23.617 -6.000 35.448 1.00 81.44 190 VAL A N 1
ATOM 1482 C CA . VAL A 1 190 ? -25.052 -5.711 35.570 1.00 81.44 190 VAL A CA 1
ATOM 1483 C C . VAL A 1 190 ? -25.282 -5.048 36.921 1.00 81.44 190 VAL A C 1
ATOM 1485 O O . VAL A 1 190 ? -24.948 -5.620 37.953 1.00 81.44 190 VAL A O 1
ATOM 1488 N N . VAL A 1 191 ? -25.828 -3.835 36.911 1.00 82.50 191 VAL A N 1
ATOM 1489 C CA . VAL A 1 191 ? -26.149 -3.081 38.127 1.00 82.50 191 VAL A CA 1
ATOM 1490 C C . VAL A 1 191 ? -27.646 -3.211 38.387 1.00 82.50 191 VAL A C 1
ATOM 1492 O O . VAL A 1 191 ? -28.462 -2.975 37.492 1.00 82.50 191 VAL A O 1
ATOM 1495 N N . ILE A 1 192 ? -27.999 -3.606 39.610 1.00 84.56 192 ILE A N 1
ATOM 1496 C CA . ILE A 1 192 ? -29.378 -3.794 40.068 1.00 84.56 192 ILE A CA 1
ATOM 1497 C C . ILE A 1 192 ? -29.607 -2.821 41.224 1.00 84.56 192 ILE A C 1
ATOM 1499 O O . ILE A 1 192 ? -28.986 -2.969 42.272 1.00 84.56 192 ILE A O 1
ATOM 1503 N N . SER A 1 193 ? -30.490 -1.836 41.053 1.00 81.69 193 SER A N 1
ATOM 1504 C CA . SER A 1 193 ? -30.818 -0.864 42.113 1.00 81.69 193 SER A CA 1
ATOM 1505 C C . SER A 1 193 ? -32.025 -1.274 42.962 1.00 81.69 193 SER A C 1
ATOM 1507 O O . SER A 1 193 ? -32.276 -0.696 44.015 1.00 81.69 193 SER A O 1
ATOM 1509 N N . SER A 1 194 ? -32.774 -2.301 42.545 1.00 83.00 194 SER A N 1
ATOM 1510 C CA . SER A 1 194 ? -33.887 -2.848 43.329 1.00 83.00 194 SER A CA 1
ATOM 1511 C C . SER A 1 194 ? -33.423 -3.793 44.422 1.00 83.00 194 SER A C 1
ATOM 1513 O O . SER A 1 194 ? -32.844 -4.832 44.112 1.00 83.00 194 SER A O 1
ATOM 1515 N N . SER A 1 195 ? -33.866 -3.554 45.654 1.00 83.69 195 SER A N 1
ATOM 1516 C CA . SER A 1 195 ? -33.783 -4.534 46.745 1.00 83.69 195 SER A CA 1
ATOM 1517 C C . SER A 1 195 ? -34.488 -5.854 46.397 1.00 83.69 195 SER A C 1
ATOM 1519 O O . SER A 1 195 ? -33.894 -6.918 46.545 1.00 83.69 195 SER A O 1
ATOM 1521 N N . ASP A 1 196 ? -35.714 -5.803 45.859 1.00 84.38 196 ASP A N 1
ATOM 1522 C CA . ASP A 1 196 ? -36.492 -7.019 45.555 1.00 84.38 196 ASP A CA 1
ATOM 1523 C C . ASP A 1 196 ? -35.845 -7.889 44.467 1.00 84.38 196 ASP A C 1
ATOM 1525 O O . ASP A 1 196 ? -35.755 -9.108 44.611 1.00 84.38 196 ASP A O 1
ATOM 1529 N N . MET A 1 197 ? -35.334 -7.269 43.395 1.00 82.19 197 MET A N 1
ATOM 1530 C CA . MET A 1 197 ? -34.621 -7.996 42.339 1.00 82.19 197 MET A CA 1
ATOM 1531 C C . MET A 1 197 ? -33.259 -8.491 42.813 1.00 82.19 197 MET A C 1
ATOM 1533 O O . MET A 1 197 ? -32.886 -9.608 42.473 1.00 82.19 197 MET A O 1
ATOM 1537 N N . ALA A 1 198 ? -32.528 -7.701 43.606 1.00 82.94 198 ALA A N 1
ATOM 1538 C CA . ALA A 1 198 ? -31.256 -8.134 44.174 1.00 82.94 198 ALA A CA 1
ATOM 1539 C C . ALA A 1 198 ? -31.454 -9.368 45.063 1.00 82.94 198 ALA A C 1
ATOM 1541 O O . ALA A 1 198 ? -30.722 -10.342 44.918 1.00 82.94 198 ALA A O 1
ATOM 1542 N N . LYS A 1 199 ? -32.505 -9.383 45.896 1.00 85.00 199 LYS A N 1
ATOM 1543 C CA . LYS A 1 199 ? -32.870 -10.546 46.714 1.00 85.00 199 LYS A CA 1
ATOM 1544 C C . LYS A 1 199 ? -33.154 -11.776 45.853 1.00 85.00 199 LYS A C 1
ATOM 1546 O O . LYS A 1 199 ? -32.626 -12.843 46.137 1.00 85.00 199 LYS A O 1
ATOM 1551 N N . GLN A 1 200 ? -33.932 -11.632 44.781 1.00 83.69 200 GLN A N 1
ATOM 1552 C CA . GLN A 1 200 ? -34.227 -12.752 43.881 1.00 83.69 200 GLN A CA 1
ATOM 1553 C C . GLN A 1 200 ? -32.994 -13.254 43.121 1.00 83.69 200 GLN A C 1
ATOM 1555 O O . GLN A 1 200 ? -32.863 -14.456 42.904 1.00 83.69 200 GLN A O 1
ATOM 1560 N N . VAL A 1 201 ? -32.098 -12.358 42.705 1.00 83.06 201 VAL A N 1
ATOM 1561 C CA . VAL A 1 201 ? -30.873 -12.721 41.980 1.00 83.06 201 VAL A CA 1
ATOM 1562 C C . VAL A 1 201 ? -29.877 -13.411 42.904 1.00 83.06 201 VAL A C 1
ATOM 1564 O O . VAL A 1 201 ? -29.361 -14.459 42.531 1.00 83.06 201 VAL A O 1
ATOM 1567 N N . LEU A 1 202 ? -29.677 -12.895 44.120 1.00 81.75 202 LEU A N 1
ATOM 1568 C CA . LEU A 1 202 ? -28.834 -13.536 45.131 1.00 81.75 202 LEU A CA 1
ATOM 1569 C C . LEU A 1 202 ? -29.377 -14.919 45.507 1.00 81.75 202 LEU A C 1
ATOM 1571 O O . LEU A 1 202 ? -28.619 -15.875 45.555 1.00 81.75 202 LEU A O 1
ATOM 1575 N N . GLN A 1 203 ? -30.696 -15.062 45.663 1.00 84.56 203 GLN A N 1
ATOM 1576 C CA . GLN A 1 203 ? -31.312 -16.359 45.962 1.00 84.56 203 GLN A CA 1
ATOM 1577 C C . GLN A 1 203 ? -31.219 -17.364 44.804 1.00 84.56 203 GLN A C 1
ATOM 1579 O O . GLN A 1 203 ? -31.081 -18.559 45.043 1.00 84.56 203 GLN A O 1
ATOM 1584 N N . LYS A 1 204 ? -31.325 -16.916 43.546 1.00 83.50 204 LYS A N 1
ATOM 1585 C CA . LYS A 1 204 ? -31.313 -17.811 42.372 1.00 83.50 204 LYS A CA 1
ATOM 1586 C C . LYS A 1 204 ? -29.913 -18.135 41.855 1.00 83.50 204 LYS A C 1
ATOM 1588 O O . LYS A 1 204 ? -29.739 -19.173 41.225 1.00 83.50 204 LYS A O 1
ATOM 1593 N N . GLN A 1 205 ? -28.946 -17.244 42.054 1.00 75.75 205 GLN A N 1
ATOM 1594 C CA . GLN A 1 205 ? -27.578 -17.378 41.543 1.00 75.75 205 GLN A CA 1
ATOM 1595 C C . GLN A 1 205 ? -26.535 -17.469 42.656 1.00 75.75 205 GLN A C 1
ATOM 1597 O O . GLN A 1 205 ? -25.371 -17.151 42.436 1.00 75.75 205 GLN A O 1
ATOM 1602 N N . ASP A 1 206 ? -26.942 -17.941 43.828 1.00 71.25 206 ASP A N 1
ATOM 1603 C CA . ASP A 1 206 ? -26.117 -18.030 45.033 1.00 71.25 206 ASP A CA 1
ATOM 1604 C C . ASP A 1 206 ? -24.754 -18.696 44.759 1.00 71.25 206 ASP A C 1
ATOM 1606 O O . ASP A 1 206 ? -23.700 -18.140 45.053 1.00 71.25 206 ASP A O 1
ATOM 1610 N N . LEU A 1 207 ? -24.754 -19.817 44.026 1.00 67.62 207 LEU A N 1
ATOM 1611 C CA . LEU A 1 207 ? -23.531 -20.521 43.613 1.00 67.62 207 LEU A CA 1
ATOM 1612 C C . LEU A 1 207 ? -22.578 -19.665 42.760 1.00 67.62 207 LEU A C 1
ATOM 1614 O O . LEU A 1 207 ? -21.366 -19.765 42.926 1.00 67.62 207 LEU A O 1
ATOM 1618 N N . ALA A 1 208 ? -23.106 -18.811 41.877 1.00 66.88 208 ALA A N 1
ATOM 1619 C CA . ALA A 1 208 ? -22.297 -17.933 41.031 1.00 66.88 208 ALA A CA 1
ATOM 1620 C C . ALA A 1 208 ? -21.718 -16.737 41.809 1.00 66.88 208 ALA A C 1
ATOM 1622 O O . ALA A 1 208 ? -20.665 -16.223 41.438 1.00 66.88 208 ALA A O 1
ATOM 1623 N N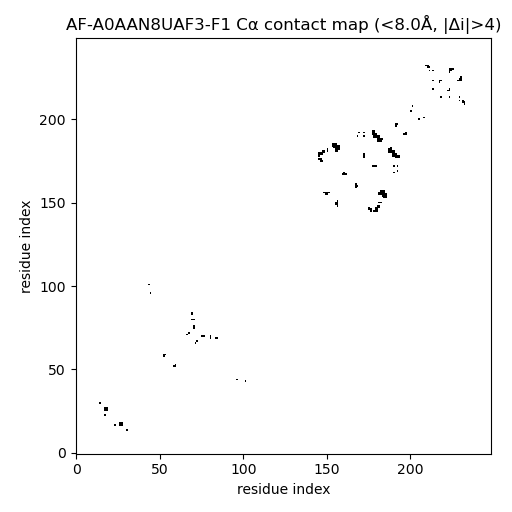 . PHE A 1 209 ? -22.379 -16.307 42.891 1.00 67.00 209 PHE A N 1
ATOM 1624 C CA . PHE A 1 209 ? -21.877 -15.265 43.796 1.00 67.00 209 PHE A CA 1
ATOM 1625 C C . PHE A 1 209 ? -20.921 -15.808 44.865 1.00 67.00 209 PHE A C 1
ATOM 1627 O O . PHE A 1 209 ? -20.058 -15.067 45.334 1.00 67.00 209 PHE A O 1
ATOM 1634 N N . PHE A 1 210 ? -21.033 -17.087 45.229 1.00 61.44 210 PHE A N 1
ATOM 1635 C CA . PHE A 1 210 ? -20.082 -17.745 46.126 1.00 61.44 210 PHE A CA 1
ATOM 1636 C C . PHE A 1 210 ? -18.774 -18.126 45.438 1.00 61.44 210 PHE A C 1
ATOM 1638 O O . PHE A 1 210 ? -17.724 -18.150 46.083 1.00 61.44 210 PHE A O 1
ATOM 1645 N N . SER A 1 211 ? -18.802 -18.413 44.134 1.00 63.25 211 SER A N 1
ATOM 1646 C CA . SER A 1 211 ? -17.583 -18.665 43.373 1.00 63.25 211 SER A CA 1
ATOM 1647 C C . SER A 1 211 ? -16.847 -17.356 43.087 1.00 63.25 211 SER A C 1
ATOM 1649 O O . SER A 1 211 ? -17.350 -16.485 42.375 1.00 63.25 211 SER A O 1
ATOM 1651 N N . ARG A 1 212 ? -15.626 -17.212 43.609 1.00 65.94 212 ARG A N 1
ATOM 1652 C CA . ARG A 1 212 ? -14.745 -16.100 43.242 1.00 65.94 212 ARG A CA 1
ATOM 1653 C C . ARG A 1 212 ? -14.297 -16.286 41.786 1.00 65.94 212 ARG A C 1
ATOM 1655 O O . ARG A 1 212 ? -13.764 -17.335 41.444 1.00 65.94 212 ARG A O 1
ATOM 1662 N N . SER A 1 213 ? -14.500 -15.277 40.935 1.00 63.38 213 SER A N 1
ATOM 1663 C CA . SER A 1 213 ? -14.033 -15.306 39.540 1.00 63.38 213 SER A CA 1
ATOM 1664 C C . SER A 1 213 ? -12.507 -15.355 39.510 1.00 63.38 213 SER A C 1
ATOM 1666 O O . SER A 1 213 ? -11.861 -14.370 39.863 1.00 63.38 213 SER A O 1
ATOM 1668 N N . ILE A 1 214 ? -11.940 -16.491 39.113 1.00 64.50 214 ILE A N 1
ATOM 1669 C CA . ILE A 1 214 ? -10.492 -16.701 39.029 1.00 64.50 214 ILE A CA 1
ATOM 1670 C C . ILE A 1 214 ? -9.992 -15.990 37.760 1.00 64.50 214 ILE A C 1
ATOM 1672 O O . ILE A 1 214 ? -10.511 -16.282 36.684 1.00 64.50 214 ILE A O 1
ATOM 1676 N N . PRO A 1 215 ? -9.044 -15.041 37.851 1.00 62.12 215 PRO A N 1
ATOM 1677 C CA . PRO A 1 215 ? -8.423 -14.450 36.669 1.00 62.12 215 PRO A CA 1
ATOM 1678 C C . PRO A 1 215 ? -7.685 -15.528 35.869 1.00 62.12 215 PRO A C 1
ATOM 1680 O O . PRO A 1 215 ? -7.020 -16.363 36.481 1.00 62.12 215 PRO A O 1
ATOM 1683 N N . ASP A 1 216 ? -7.732 -15.467 34.537 1.00 62.62 216 ASP A N 1
ATOM 1684 C CA . ASP A 1 216 ? -7.125 -16.475 33.646 1.00 62.62 216 ASP A CA 1
ATOM 1685 C C . ASP A 1 216 ? -5.643 -16.762 33.985 1.00 62.62 216 ASP A C 1
ATOM 1687 O O . ASP A 1 216 ? -5.219 -17.913 33.999 1.00 62.62 216 ASP A O 1
ATOM 1691 N N . ILE A 1 217 ? -4.890 -15.738 34.412 1.00 60.44 217 ILE A N 1
ATOM 1692 C CA . ILE A 1 217 ? -3.487 -15.842 34.873 1.00 60.44 217 ILE A CA 1
ATOM 1693 C C . ILE A 1 217 ? -3.304 -16.818 36.051 1.00 60.44 217 ILE A C 1
ATOM 1695 O O . ILE A 1 217 ? -2.281 -17.479 36.172 1.00 60.44 217 ILE A O 1
ATOM 1699 N N . VAL A 1 218 ? -4.282 -16.914 36.953 1.00 61.22 218 VAL A N 1
ATOM 1700 C CA . VAL A 1 218 ? -4.224 -17.793 38.139 1.00 61.22 218 VAL A CA 1
ATOM 1701 C C . VAL A 1 218 ? -4.679 -19.221 37.790 1.00 61.22 218 VAL A C 1
ATOM 1703 O O . VAL A 1 218 ? -4.466 -20.170 38.555 1.00 61.22 218 VAL A O 1
ATOM 1706 N N . GLN A 1 219 ? -5.316 -19.384 36.629 1.00 62.41 219 GLN A N 1
ATOM 1707 C CA . GLN A 1 219 ? -5.786 -20.664 36.118 1.00 62.41 219 GLN A CA 1
ATOM 1708 C C . GLN A 1 219 ? -4.671 -21.441 35.403 1.00 62.41 219 GLN A C 1
ATOM 1710 O O . GLN A 1 219 ? -4.662 -22.666 35.478 1.00 62.41 219 GLN A O 1
ATOM 1715 N N . GLU A 1 220 ? -3.709 -20.734 34.803 1.00 59.75 220 GLU A N 1
ATOM 1716 C CA . GLU A 1 220 ? -2.649 -21.302 33.956 1.00 59.75 220 GLU A CA 1
ATOM 1717 C C . GLU A 1 220 ? -1.706 -22.269 34.707 1.00 59.75 220 GLU A C 1
ATOM 1719 O O . GLU A 1 220 ? -1.367 -23.321 34.174 1.00 59.75 220 GLU A O 1
ATOM 1724 N N . ASP A 1 221 ? -1.400 -22.003 35.984 1.00 60.97 221 ASP A N 1
ATOM 1725 C CA . ASP A 1 221 ? -0.481 -22.822 36.805 1.00 60.97 221 ASP A CA 1
ATOM 1726 C C . ASP A 1 221 ? -1.175 -23.669 37.897 1.00 60.97 221 ASP A C 1
ATOM 1728 O O . ASP A 1 221 ? -0.545 -24.104 38.862 1.00 60.97 221 ASP A O 1
ATOM 1732 N N . ASN A 1 222 ? -2.496 -23.888 37.816 1.00 60.34 222 ASN A N 1
ATOM 1733 C CA . ASN A 1 222 ? -3.292 -24.541 38.879 1.00 60.34 222 ASN A CA 1
ATOM 1734 C C . ASN A 1 222 ? -3.152 -23.890 40.273 1.00 60.34 222 ASN A C 1
ATOM 1736 O O . ASN A 1 222 ? -3.523 -24.476 41.292 1.00 60.34 222 ASN A O 1
ATOM 1740 N N . PHE A 1 223 ? -2.665 -22.649 40.343 1.00 61.44 223 PHE A N 1
ATOM 1741 C CA . PHE A 1 223 ? -2.411 -21.938 41.599 1.00 61.44 223 PHE A CA 1
ATOM 1742 C C . PHE A 1 223 ? -3.694 -21.747 42.426 1.00 61.44 223 PHE A C 1
ATOM 1744 O O . PHE A 1 223 ? -3.670 -21.730 43.659 1.00 61.44 223 PHE A O 1
ATOM 1751 N N . HIS A 1 224 ? -4.841 -21.665 41.746 1.00 58.88 224 HIS A N 1
ATOM 1752 C CA . HIS A 1 224 ? -6.163 -21.614 42.365 1.00 58.88 224 HIS A CA 1
ATOM 1753 C C . HIS A 1 224 ? -6.529 -22.875 43.178 1.00 58.88 224 HIS A C 1
ATOM 1755 O O . HIS A 1 224 ? -7.341 -22.768 44.092 1.00 58.88 224 HIS A O 1
ATOM 1761 N N . MET A 1 225 ? -5.916 -24.042 42.913 1.00 61.09 225 MET A N 1
ATOM 1762 C CA . MET A 1 225 ? -6.143 -25.273 43.692 1.00 61.09 225 MET A CA 1
ATOM 1763 C C . MET A 1 225 ? -5.447 -25.265 45.060 1.00 61.09 225 MET A C 1
ATOM 1765 O O . MET A 1 225 ? -5.890 -25.960 45.971 1.00 61.09 225 MET A O 1
ATOM 1769 N N . PHE A 1 226 ? -4.375 -24.484 45.218 1.00 62.56 226 PHE A N 1
ATOM 1770 C CA . PHE A 1 226 ? -3.557 -24.459 46.440 1.00 62.56 226 PHE A CA 1
ATOM 1771 C C . PHE A 1 226 ? -3.673 -23.142 47.218 1.00 62.56 226 PHE A C 1
ATOM 1773 O O . PHE A 1 226 ? -3.218 -23.044 48.357 1.00 62.56 226 PHE A O 1
ATOM 1780 N N . SER A 1 227 ? -4.290 -22.114 46.629 1.00 61.09 227 SER A N 1
ATOM 1781 C CA . SER A 1 227 ? -4.450 -20.809 47.263 1.00 61.09 227 SER A CA 1
ATOM 1782 C C . SER A 1 227 ? -5.742 -20.724 48.071 1.00 61.09 227 SER A C 1
ATOM 1784 O O . SER A 1 227 ? -6.841 -20.775 47.521 1.00 61.09 227 SER A O 1
ATOM 1786 N N . PHE A 1 228 ? -5.609 -20.473 49.376 1.00 64.19 228 PHE A N 1
ATOM 1787 C CA . PHE A 1 228 ? -6.736 -20.304 50.305 1.00 64.19 228 PHE A CA 1
ATOM 1788 C C . PHE A 1 228 ? -7.741 -19.225 49.855 1.00 64.19 228 PHE A C 1
ATOM 1790 O O . PHE A 1 228 ? -8.917 -19.278 50.196 1.00 64.19 228 PHE A O 1
ATOM 1797 N N . GLY A 1 229 ? -7.285 -18.246 49.064 1.00 65.44 229 GLY A N 1
ATOM 1798 C CA . GLY A 1 229 ? -8.120 -17.171 48.532 1.00 65.44 229 GLY A CA 1
ATOM 1799 C C . GLY A 1 229 ? -8.908 -17.513 47.262 1.00 65.44 229 GLY A C 1
ATOM 1800 O O . GLY A 1 229 ? -9.757 -16.711 46.879 1.00 65.44 229 GLY A O 1
ATOM 1801 N N . TRP A 1 230 ? -8.637 -18.637 46.594 1.00 63.75 230 TRP A N 1
ATOM 1802 C CA . TRP A 1 230 ? -9.235 -18.994 45.294 1.00 63.75 230 TRP A CA 1
ATOM 1803 C C . TRP A 1 230 ? -9.841 -20.404 45.262 1.00 63.75 230 TRP A C 1
ATOM 1805 O O . TRP A 1 230 ? -10.316 -20.837 44.213 1.00 63.75 230 TRP A O 1
ATOM 1815 N N . LEU A 1 231 ? -9.869 -21.094 46.407 1.00 62.84 231 LEU A N 1
ATOM 1816 C CA . LEU A 1 231 ? -10.531 -22.388 46.553 1.00 62.84 231 LEU A CA 1
ATOM 1817 C C . LEU A 1 231 ? -12.033 -22.275 46.220 1.00 62.84 231 LEU A C 1
ATOM 1819 O O . LEU A 1 231 ? -12.701 -21.351 46.698 1.00 62.84 231 LEU A O 1
ATOM 1823 N N . PRO A 1 232 ? -12.595 -23.211 45.434 1.00 58.03 232 PRO A N 1
ATOM 1824 C CA . PRO A 1 232 ? -14.023 -23.236 45.152 1.00 58.03 232 PRO A CA 1
ATOM 1825 C C . PRO A 1 232 ? -14.823 -23.542 46.425 1.00 58.03 232 PRO A C 1
ATOM 1827 O O . PRO A 1 232 ? -14.488 -24.446 47.188 1.00 58.03 232 PRO A O 1
ATOM 1830 N N . ALA A 1 233 ? -15.914 -22.801 46.635 1.00 56.12 233 ALA A N 1
ATOM 1831 C CA . ALA A 1 233 ? -16.749 -22.902 47.834 1.00 56.12 233 ALA A CA 1
ATOM 1832 C C . ALA A 1 233 ? -17.501 -24.245 47.961 1.00 56.12 233 ALA A C 1
ATOM 1834 O O . ALA A 1 233 ? -17.913 -24.616 49.057 1.00 56.12 233 ALA A O 1
ATOM 1835 N N . SER A 1 234 ? -17.668 -24.993 46.865 1.00 52.62 234 SER A N 1
ATOM 1836 C CA . SER A 1 234 ? -18.341 -26.293 46.866 1.00 52.62 234 SER A CA 1
ATOM 1837 C C . SER A 1 234 ? -17.356 -27.425 46.578 1.00 52.62 234 SER A C 1
ATOM 1839 O O . SER A 1 234 ? -17.138 -27.790 45.423 1.00 52.62 234 SER A O 1
ATOM 1841 N N . GLN A 1 235 ? -16.809 -28.042 47.624 1.00 45.66 235 GLN A N 1
ATOM 1842 C CA . GLN A 1 235 ? -16.391 -29.438 47.514 1.00 45.66 235 GLN A CA 1
ATOM 1843 C C . GLN A 1 235 ? -17.642 -30.301 47.683 1.00 45.66 235 GLN A C 1
ATOM 1845 O O . GLN A 1 235 ? -18.014 -30.674 48.793 1.00 45.66 235 GLN A O 1
ATOM 1850 N N . THR A 1 236 ? -18.342 -30.575 46.582 1.00 35.50 236 THR A N 1
ATOM 1851 C CA . THR A 1 236 ? -19.244 -31.726 46.564 1.00 35.50 236 THR A CA 1
ATOM 1852 C C . THR A 1 236 ? -18.364 -32.967 46.5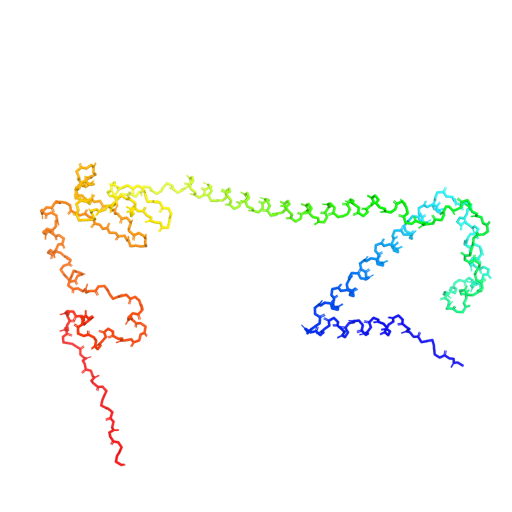22 1.00 35.50 236 THR A C 1
ATOM 1854 O O . THR A 1 236 ? -17.466 -33.101 45.694 1.00 35.50 236 THR A O 1
ATOM 1857 N N . SER A 1 237 ? -18.566 -33.831 47.508 1.00 35.09 237 SER A N 1
ATOM 1858 C CA . SER A 1 237 ? -17.860 -35.086 47.708 1.00 35.09 237 SER A CA 1
ATOM 1859 C C . SER A 1 237 ? -18.033 -36.017 46.504 1.00 35.09 237 SER A C 1
ATOM 1861 O O . SER A 1 237 ? -18.953 -36.830 46.463 1.00 35.09 237 SER A O 1
ATOM 1863 N N . SER A 1 238 ? -17.140 -35.930 45.527 1.00 35.16 238 SER A N 1
ATOM 1864 C CA . SER A 1 238 ? -16.899 -37.012 44.579 1.00 35.16 238 SER A CA 1
ATOM 1865 C C . SER A 1 238 ? -15.469 -36.908 44.057 1.00 35.16 238 SER A C 1
ATOM 1867 O O . SER A 1 238 ? -15.119 -35.953 43.370 1.00 35.16 238 SER A O 1
ATOM 1869 N N . SER A 1 239 ? -14.665 -37.905 44.440 1.00 37.31 239 SER A N 1
ATOM 1870 C CA . SER A 1 239 ? -13.314 -38.228 43.957 1.00 37.31 239 SER A CA 1
ATOM 1871 C C . SER A 1 239 ? -12.224 -37.156 44.114 1.00 37.31 239 SER A C 1
ATOM 1873 O O . SER A 1 239 ? -11.732 -36.604 43.136 1.00 37.31 239 SER A O 1
ATOM 1875 N N . GLN A 1 240 ? -11.744 -36.963 45.347 1.00 37.69 240 GLN A N 1
ATOM 1876 C CA . GLN A 1 240 ? -10.331 -36.643 45.579 1.00 37.69 240 GLN A CA 1
ATOM 1877 C C . GLN A 1 240 ? -9.543 -37.958 45.600 1.00 37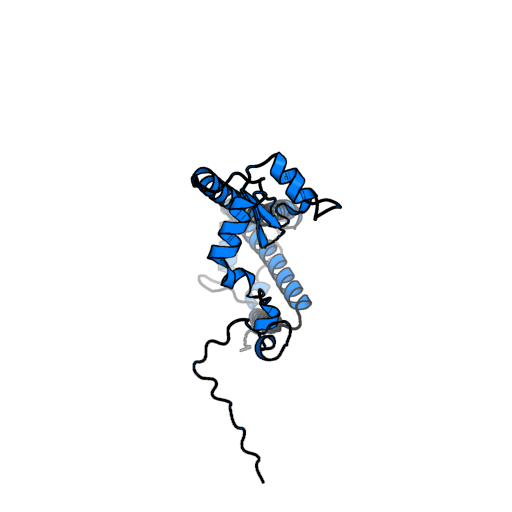.69 240 GLN A C 1
ATOM 1879 O O . GLN A 1 240 ? -9.517 -38.665 46.604 1.00 37.69 240 GLN A O 1
ATOM 1884 N N . SER A 1 241 ? -8.907 -38.311 44.486 1.00 31.31 241 SER A N 1
ATOM 1885 C CA . SER A 1 241 ? -7.753 -39.209 44.514 1.00 31.31 241 SER A CA 1
ATOM 1886 C C . SER A 1 241 ? -6.506 -38.349 44.725 1.00 31.31 241 SER A C 1
ATOM 1888 O O . SER A 1 241 ? -6.078 -37.650 43.806 1.00 31.31 241 SER A O 1
ATOM 1890 N N . CYS A 1 242 ? -5.942 -38.368 45.934 1.00 31.69 242 CYS A N 1
ATOM 1891 C CA . CYS A 1 242 ? -4.607 -37.824 46.183 1.00 31.69 242 CYS A CA 1
ATOM 1892 C C . CYS A 1 242 ? -3.574 -38.610 45.358 1.00 31.69 242 CYS A C 1
ATOM 1894 O O . CYS A 1 242 ? -3.567 -39.839 45.444 1.00 31.69 242 CYS A O 1
ATOM 1896 N N . PRO A 1 243 ? -2.663 -37.958 44.616 1.00 34.44 243 PRO A N 1
ATOM 1897 C CA . PRO A 1 243 ? -1.487 -38.637 44.103 1.00 34.44 243 PRO A CA 1
ATOM 1898 C C . PRO A 1 243 ? -0.519 -38.870 45.269 1.00 34.44 243 PRO A C 1
ATOM 1900 O O . PRO A 1 243 ? 0.107 -37.945 45.784 1.00 34.44 243 PRO A O 1
ATOM 1903 N N . THR A 1 244 ? -0.420 -40.116 45.721 1.00 39.47 244 THR A N 1
ATOM 1904 C CA . THR A 1 244 ? 0.656 -40.571 46.601 1.00 39.47 244 THR A CA 1
ATOM 1905 C C . THR A 1 244 ? 1.938 -40.707 45.782 1.00 39.47 244 THR A C 1
ATOM 1907 O O . THR A 1 244 ? 2.103 -41.641 45.001 1.00 39.47 244 THR A O 1
ATOM 1910 N N . SER A 1 245 ? 2.869 -39.772 45.956 1.00 34.53 245 SER A N 1
ATOM 1911 C CA . SER A 1 245 ? 4.250 -39.930 45.492 1.00 34.53 245 SER A CA 1
ATOM 1912 C C . SER A 1 245 ? 4.939 -41.029 46.315 1.00 34.53 245 SER A C 1
ATOM 1914 O O . SER A 1 245 ? 4.941 -40.926 47.545 1.00 34.53 245 SER A O 1
ATOM 1916 N N . PRO A 1 246 ? 5.547 -42.066 45.710 1.00 40.38 246 PRO A N 1
ATOM 1917 C CA . PRO A 1 246 ? 6.345 -43.016 46.470 1.00 40.38 246 PRO A CA 1
ATOM 1918 C C . PRO A 1 246 ? 7.683 -42.369 46.851 1.00 40.38 246 PRO A C 1
ATOM 1920 O O . PRO A 1 246 ? 8.468 -41.970 45.989 1.00 40.38 246 PRO A O 1
ATOM 1923 N N . LEU A 1 247 ? 7.941 -42.280 48.160 1.00 41.31 247 LEU A N 1
ATOM 1924 C CA . LEU A 1 247 ? 9.284 -42.080 48.699 1.00 41.31 247 LEU A CA 1
ATOM 1925 C C . LEU A 1 247 ? 10.167 -43.237 48.221 1.00 41.31 247 LEU A C 1
ATOM 1927 O O . LEU A 1 247 ? 9.910 -44.398 48.536 1.00 41.31 247 LEU A O 1
ATOM 1931 N N . LYS A 1 248 ? 11.200 -42.904 47.450 1.00 38.69 248 LYS A N 1
ATOM 1932 C CA . LYS A 1 248 ? 12.254 -43.832 47.054 1.00 38.69 248 LYS A CA 1
ATOM 1933 C C . LYS A 1 248 ? 13.289 -43.866 48.183 1.00 38.69 248 LYS A C 1
ATOM 1935 O O . LYS A 1 248 ? 13.920 -42.845 48.449 1.00 38.69 248 LYS A O 1
ATOM 1940 N N . SER A 1 249 ? 13.378 -45.009 48.863 1.00 45.91 249 SER A N 1
ATOM 1941 C CA . SER A 1 249 ? 14.502 -45.409 49.723 1.00 45.91 249 SER A CA 1
ATOM 1942 C C . SER A 1 249 ? 15.734 -45.732 48.890 1.00 45.91 249 SER A C 1
ATOM 1944 O O . SER A 1 249 ? 15.529 -46.384 47.837 1.00 45.91 249 SER A O 1
#

Sequence (249 aa):
MGEAVDIGGAIFRTMLNLLSSQRTWQIRMKILDLFDAGTDSSSSVVEWAMTELLKAPEIMKRVQAELVQVLGEGNAMEEADDSKLDVRGQDFELRPFGAGRRICLITMDYYYCYSTPLALLLAWTLVQGFNLLLVALTTNRSRKFPSGPFPLPIIGNLHLLGNQPHKSPAKLADFHSKIMRLKLGQITTVVISSSDMAKQVLQKQDLAFFSRSIPDIVQEDNFHMFSFGWLPASQTSSSQSCPTSPLKS

pLDDT: mean 70.9, std 14.06, range [31.31, 95.88]

Foldseek 3Di:
DDPDPPVVVVVVVVLVVVCPDPPCPVVNVVSVVVCVVVVLLVVVLVVVVVVVCVVPVVVVVVVVVVCCVQQNPPGDDDPVSVVVDPPVDPDCVPPPSDCPVVVVVVVVVVCCVVVVVVVVVVVVVVVVVVVVVVCVVPPPPPDPDFDEDAADPQQTCLVQCPPPVPCSLVVSCVVGPQWYWGDHRPDIDIDGNDPVVVVVCCVVCVQVVQQDDDPVVCVPVVVLVVDPVHPRPDPPDDDDPDPDDDDDD

Solvent-accessible surface area (backbone atoms only — not comparable to full-atom values): 15324 Å² total; per-residue (Å²): 137,78,80,81,75,61,57,67,60,51,51,50,53,52,49,52,59,49,60,70,41,87,87,40,62,74,57,39,50,54,53,50,51,51,50,52,60,48,48,60,56,51,53,52,51,53,52,52,52,50,55,52,38,69,74,34,61,70,57,42,53,50,54,51,51,53,47,38,69,74,60,39,88,92,52,79,90,50,82,76,52,57,80,73,51,81,84,79,55,95,61,74,81,64,66,77,90,56,69,85,74,49,61,66,54,55,57,48,52,53,48,49,66,57,47,53,60,53,52,53,52,53,51,51,53,50,52,53,50,49,53,52,49,52,49,59,74,65,59,76,67,88,64,100,59,64,68,48,78,85,60,46,85,79,46,22,42,47,79,70,29,67,97,45,67,86,51,31,61,57,59,50,38,73,78,34,53,58,47,29,50,44,32,54,42,91,45,78,44,77,49,64,73,38,67,71,58,45,53,52,47,51,69,74,41,43,72,67,73,59,40,77,86,76,55,70,80,46,58,76,75,53,48,35,80,77,33,90,90,53,53,71,77,73,80,70,95,71,84,87,78,77,85,80,77,82,83,82,128

Mean predicted aligned error: 20.59 Å

InterPro domains:
  IPR001128 Cytochrome P450 [PF00067] (26-84)
  IPR001128 Cytochrome P450 [PF00067] (146-215)
  IPR002401 Cytochrome P450, E-class, group I [PR00463] (26-43)
  IPR002401 Cytochrome P450, E-class, group I [PR00463] (46-72)
  IPR002401 Cytochrome P450, E-class, group I [PR00463] (94-104)
  IPR036396 Cytochrome P450 superfamily [G3DSA:1.10.630.10] (12-87)
  IPR036396 Cytochrome P450 superfamily [G3DSA:1.10.630.10] (129-241)
  IPR036396 Cytochrome P450 superfamily [SSF48264] (24-105)
  IPR036396 Cytochrome P450 superfamily [SSF48264] (141-218)

Organism: Solanum bulbocastanum (NCBI:txid147425)

Nearest PDB structures (foldseek):
  7cb9-assembly1_A  TM=7.666E-01  e=2.542E-06  Salvia miltiorrhiza
  6udl-assembly2_B  TM=8.556E-01  e=1.755E-03  Homo sapiens
  6o5y-assembly2_B  TM=8.437E-01  e=1.647E-03  Homo sapiens
  2hi4-assembly1_A  TM=8.279E-01  e=1.992E-03  Homo sapiens
  6dwm-assembly4_D  TM=7.186E-01  e=1.755E-03  Homo sapiens